Protein AF-A0A8T5SSV9-F1 (afdb_monomer_lite)

Sequence (354 aa):
MKLYNLVDFRQLRQCDTLTDRTRLFIGYLCNIKCRFCFYKNTPHVDIRDKIYQQLDWGKAYGIKDWDISGGEPPLLSYWFQLLEDMKQMGFRNIACITNGYKFADIEFLKESMDCGLNELLFSLHGKDPESHDKMTRVRGSHKKISHAIMNAMYEGIKIRINVVVARDNYTDLPAIAEQANRIEPVAFNFLPFRLENSASKENSLKFSQAMPYIKEAIDILDKGIKIRVRYVPFCVMQGYEEYVAMYLQRMFDEYEWSEYTVRKFEHVRFNRDVSELDCTEDKWELEIDAIHKSIKHVANHSFTCLNCKYLHICEGIWKSYSRVWGIDEFEPIHGEKIKSIMRRENNGIVKAVS

Structure (mmCIF, N/CA/C/O backbone):
data_AF-A0A8T5SSV9-F1
#
_entry.id   AF-A0A8T5SSV9-F1
#
loop_
_atom_site.group_PDB
_atom_site.id
_atom_site.type_symbol
_atom_site.label_atom_id
_atom_site.label_alt_id
_atom_site.label_comp_id
_atom_site.label_asym_id
_atom_site.label_entity_id
_atom_site.label_seq_id
_atom_site.pdbx_PDB_ins_code
_atom_site.Cartn_x
_atom_site.Cartn_y
_atom_site.Cartn_z
_atom_site.occupancy
_atom_site.B_iso_or_equiv
_atom_site.auth_seq_id
_atom_site.auth_comp_id
_atom_site.auth_asym_id
_atom_site.auth_atom_id
_atom_site.pdbx_PDB_model_num
ATOM 1 N N . MET A 1 1 ? 15.595 20.347 -22.202 1.00 48.22 1 MET A N 1
ATOM 2 C CA . MET A 1 1 ? 14.269 19.744 -22.462 1.00 48.22 1 MET A CA 1
ATOM 3 C C . MET A 1 1 ? 14.313 18.290 -22.001 1.00 48.22 1 MET A C 1
ATOM 5 O O . MET A 1 1 ? 15.252 17.602 -22.385 1.00 48.22 1 MET A O 1
ATOM 9 N N . LYS A 1 2 ? 13.411 17.832 -21.118 1.00 58.59 2 LYS A N 1
ATOM 10 C CA . LYS A 1 2 ? 13.338 16.396 -20.772 1.00 58.59 2 LYS A CA 1
ATOM 11 C C . LYS A 1 2 ? 12.782 15.635 -21.981 1.00 58.59 2 LYS A C 1
ATOM 13 O O . LYS A 1 2 ? 11.867 16.131 -22.624 1.00 58.59 2 LYS A O 1
ATOM 18 N N . LEU A 1 3 ? 13.336 14.463 -22.288 1.00 59.09 3 LEU A N 1
ATOM 19 C CA . LEU A 1 3 ? 12.915 13.626 -23.426 1.00 59.09 3 LEU A CA 1
ATOM 20 C C . LEU A 1 3 ? 11.943 12.497 -23.019 1.00 59.09 3 LEU A C 1
ATOM 22 O O . LEU A 1 3 ? 11.580 11.661 -23.839 1.00 59.09 3 LEU A O 1
ATOM 26 N N . TYR A 1 4 ? 11.542 12.451 -21.750 1.00 65.38 4 TYR A N 1
ATOM 27 C CA . TYR A 1 4 ? 10.792 11.367 -21.109 1.00 65.38 4 TYR A CA 1
ATOM 28 C C . TYR A 1 4 ? 9.715 11.938 -20.181 1.00 65.38 4 TYR A C 1
ATOM 30 O O . TYR A 1 4 ? 9.810 13.104 -19.790 1.00 65.38 4 TYR A O 1
ATOM 38 N N . ASN A 1 5 ? 8.719 11.119 -19.823 1.00 67.06 5 ASN A N 1
ATOM 39 C CA . ASN A 1 5 ? 7.539 11.537 -19.046 1.00 67.06 5 ASN A CA 1
ATOM 40 C C . ASN A 1 5 ? 6.795 12.725 -19.687 1.00 67.06 5 ASN A C 1
ATOM 42 O O . ASN A 1 5 ? 6.521 13.724 -19.030 1.00 67.06 5 ASN A O 1
ATOM 46 N N . LEU A 1 6 ? 6.540 12.643 -20.998 1.00 67.94 6 LEU A N 1
ATOM 47 C CA . LEU A 1 6 ? 5.918 13.709 -21.799 1.00 67.94 6 LEU A CA 1
ATOM 48 C C . LEU A 1 6 ? 4.431 13.427 -22.062 1.00 67.94 6 LEU A C 1
ATOM 50 O O . LEU A 1 6 ? 3.963 13.579 -23.188 1.00 67.94 6 LEU A O 1
ATOM 54 N N . VAL A 1 7 ? 3.710 12.951 -21.047 1.00 72.12 7 VAL A N 1
ATOM 55 C CA . VAL A 1 7 ? 2.261 12.723 -21.150 1.00 72.12 7 VAL A CA 1
ATOM 56 C C . VAL A 1 7 ? 1.552 14.062 -21.369 1.00 72.12 7 VAL A C 1
ATOM 58 O O . VAL A 1 7 ? 1.824 15.025 -20.648 1.00 72.12 7 VAL A O 1
ATOM 61 N N . ASP A 1 8 ? 0.642 14.136 -22.345 1.00 69.25 8 ASP A N 1
ATOM 62 C CA . ASP A 1 8 ? -0.241 15.300 -22.489 1.00 69.25 8 ASP A CA 1
ATOM 63 C C . ASP A 1 8 ? -1.429 15.167 -21.528 1.00 69.25 8 ASP A C 1
ATOM 65 O O . ASP A 1 8 ? -2.426 14.505 -21.807 1.00 69.25 8 ASP A O 1
ATOM 69 N N . PHE A 1 9 ? -1.318 15.807 -20.366 1.00 70.69 9 PHE A N 1
ATOM 70 C CA . PHE A 1 9 ? -2.349 15.750 -19.329 1.00 70.69 9 PHE A CA 1
ATOM 71 C C . PHE A 1 9 ? -3.629 16.526 -19.676 1.00 70.69 9 PHE A C 1
ATOM 73 O O . PHE A 1 9 ? -4.648 16.341 -19.010 1.00 70.69 9 PHE A O 1
ATOM 80 N N . ARG A 1 10 ? -3.628 17.370 -20.721 1.00 64.69 10 ARG A N 1
ATOM 81 C CA . ARG A 1 10 ? -4.806 18.185 -21.079 1.00 64.69 10 ARG A CA 1
ATOM 82 C C . ARG A 1 10 ? -5.974 17.334 -21.569 1.00 64.69 10 ARG A C 1
ATOM 84 O O . ARG A 1 10 ? -7.119 17.676 -21.296 1.00 64.69 10 ARG A O 1
ATOM 91 N N . GLN A 1 11 ? -5.683 16.231 -22.257 1.00 59.38 11 GLN A N 1
ATOM 92 C CA . GLN A 1 11 ? -6.698 15.294 -22.748 1.00 59.38 11 GLN A CA 1
ATOM 93 C C . GLN A 1 11 ? -7.223 14.371 -21.634 1.00 59.38 11 GLN A C 1
ATOM 95 O O . GLN A 1 11 ? -8.392 13.996 -21.645 1.00 59.38 11 GLN A O 1
ATOM 100 N N . LEU A 1 12 ? -6.395 14.072 -20.625 1.00 64.31 12 LEU A N 1
ATOM 101 C CA . LEU A 1 12 ? -6.758 13.217 -19.486 1.00 64.31 12 LEU A CA 1
ATOM 102 C C . LEU A 1 12 ? -7.701 13.914 -18.492 1.00 64.31 12 LEU A C 1
ATOM 104 O O . LEU A 1 12 ? -8.601 13.281 -17.942 1.00 64.31 12 LEU A O 1
ATOM 108 N N . ARG A 1 13 ? -7.548 15.234 -18.312 1.00 67.25 13 ARG A N 1
ATOM 109 C CA . ARG A 1 13 ? -8.343 16.041 -17.367 1.00 67.25 13 ARG A CA 1
ATOM 110 C C . ARG A 1 13 ? -9.857 15.970 -17.606 1.00 67.25 13 ARG A C 1
ATOM 112 O O . ARG A 1 13 ? -10.624 16.190 -16.677 1.00 67.25 13 ARG A O 1
ATOM 119 N N . GLN A 1 14 ? -10.292 15.698 -18.837 1.00 55.16 14 GLN A N 1
ATOM 120 C CA . GLN A 1 14 ? -11.710 15.719 -19.216 1.00 55.16 14 GLN A CA 1
ATOM 121 C C . GLN A 1 14 ? -12.439 14.388 -18.983 1.00 55.16 14 GLN A C 1
ATOM 123 O O . GLN A 1 14 ? -13.667 14.373 -19.019 1.00 55.16 14 GLN A O 1
ATOM 128 N N . CYS A 1 15 ? -11.713 13.288 -18.754 1.00 53.53 15 CYS A N 1
ATOM 129 C CA . CYS A 1 15 ? -12.298 11.943 -18.758 1.00 53.53 15 CYS A CA 1
ATOM 130 C C . CYS A 1 15 ? -12.181 11.197 -17.424 1.00 53.53 15 CYS A C 1
ATOM 132 O O . CYS A 1 15 ? -12.884 10.206 -17.244 1.00 53.53 15 CYS A O 1
ATOM 134 N N . ASP A 1 16 ? -11.322 11.654 -16.504 1.00 62.62 16 ASP A N 1
ATOM 135 C CA . ASP A 1 16 ? -10.879 10.832 -15.377 1.00 62.62 16 ASP A CA 1
ATOM 136 C C . ASP A 1 16 ? -11.033 11.503 -14.009 1.00 62.62 16 ASP A C 1
ATOM 138 O O . ASP A 1 16 ? -10.737 12.683 -13.813 1.00 62.62 16 ASP A O 1
ATOM 142 N N . THR A 1 17 ? -11.457 10.707 -13.030 1.00 73.75 17 THR A N 1
ATOM 143 C CA . THR A 1 17 ? -11.514 11.109 -11.624 1.00 73.75 17 THR A CA 1
ATOM 144 C C . THR A 1 17 ? -10.220 10.690 -10.936 1.00 73.75 17 THR A C 1
ATOM 146 O O . THR A 1 17 ? -9.842 9.518 -10.967 1.00 73.75 17 THR A O 1
ATOM 149 N N . LEU A 1 18 ? -9.535 11.651 -10.317 1.00 85.50 18 LEU A N 1
ATOM 150 C CA . LEU A 1 18 ? -8.378 11.371 -9.469 1.00 85.50 18 LEU A CA 1
ATOM 151 C C . LEU A 1 18 ? -8.800 10.630 -8.206 1.00 85.50 18 LEU A C 1
ATOM 153 O O . LEU A 1 18 ? -9.914 10.814 -7.715 1.00 85.50 18 LEU A O 1
ATOM 157 N N . THR A 1 19 ? -7.881 9.850 -7.645 1.00 88.88 19 THR A N 1
ATOM 158 C CA . THR A 1 19 ? -8.077 9.264 -6.321 1.00 88.88 19 THR A CA 1
ATOM 159 C C . THR A 1 19 ? -8.328 10.350 -5.269 1.00 88.88 19 THR A C 1
ATOM 161 O O . THR A 1 19 ? -7.596 11.335 -5.160 1.00 88.88 19 THR A O 1
ATOM 164 N N . ASP A 1 20 ? -9.377 10.160 -4.475 1.00 89.50 20 ASP A N 1
ATOM 165 C CA . ASP A 1 20 ? -9.710 10.950 -3.289 1.00 89.50 20 ASP A CA 1
ATOM 166 C C . ASP A 1 20 ? -9.329 10.213 -1.992 1.00 89.50 20 ASP A C 1
ATOM 168 O O . ASP A 1 20 ? -9.819 10.550 -0.904 1.00 89.50 20 ASP A O 1
ATOM 172 N N . ARG A 1 21 ? -8.434 9.221 -2.122 1.00 96.06 21 ARG A N 1
ATOM 173 C CA . ARG A 1 21 ? -7.857 8.432 -1.037 1.00 96.06 21 ARG A CA 1
ATOM 174 C C . ARG A 1 21 ? -6.484 8.952 -0.628 1.00 96.06 21 ARG A C 1
ATOM 176 O O . ARG A 1 21 ? -5.659 9.320 -1.463 1.00 96.06 21 ARG A O 1
ATOM 183 N N . THR A 1 22 ? -6.195 8.930 0.670 1.00 96.69 22 THR A N 1
ATOM 184 C CA . THR A 1 22 ? -4.872 9.279 1.208 1.00 96.69 22 THR A CA 1
ATOM 185 C C . THR A 1 22 ? -4.485 8.407 2.404 1.00 96.69 22 THR A C 1
ATOM 187 O O . THR A 1 22 ? -5.303 7.678 2.963 1.00 96.69 22 THR A O 1
ATOM 190 N N . ARG A 1 23 ? -3.222 8.508 2.822 1.00 96.75 23 ARG A N 1
ATOM 191 C CA . ARG A 1 23 ? -2.699 7.899 4.049 1.00 96.75 23 ARG A CA 1
ATOM 192 C C . ARG A 1 23 ? -2.899 8.830 5.246 1.00 96.75 23 ARG A C 1
ATOM 194 O O . ARG A 1 23 ? -2.459 9.976 5.186 1.00 96.75 23 ARG A O 1
ATOM 201 N N . LEU A 1 24 ? -3.420 8.305 6.356 1.00 97.62 24 LEU A N 1
ATOM 202 C CA . LEU A 1 24 ? -3.291 8.923 7.680 1.00 97.62 24 LEU A CA 1
ATOM 203 C C . LEU A 1 24 ? -2.094 8.299 8.398 1.00 97.62 24 LEU A C 1
ATOM 205 O O . LEU A 1 24 ? -2.127 7.116 8.735 1.00 97.62 24 LEU A O 1
ATOM 209 N N . PHE A 1 25 ? -1.023 9.064 8.616 1.00 96.56 25 PHE A N 1
ATOM 210 C CA . PHE A 1 25 ? 0.138 8.565 9.354 1.00 96.56 25 PHE A CA 1
ATOM 211 C C . PHE A 1 25 ? -0.039 8.792 10.859 1.00 96.56 25 PHE A C 1
ATOM 213 O O . PHE A 1 25 ? -0.151 9.936 11.299 1.00 96.56 25 PHE A O 1
ATOM 220 N N . ILE A 1 26 ? -0.015 7.704 11.635 1.00 95.00 26 ILE A N 1
ATOM 221 C CA . ILE A 1 26 ? -0.295 7.709 13.083 1.00 95.00 26 ILE A CA 1
ATOM 222 C C . ILE A 1 26 ? 0.938 7.547 13.985 1.00 95.00 26 ILE A C 1
ATOM 224 O O . ILE A 1 26 ? 0.825 7.391 15.199 1.00 95.00 26 ILE A O 1
ATOM 228 N N . GLY A 1 27 ? 2.137 7.573 13.405 1.00 93.75 27 GLY A N 1
ATOM 229 C CA . GLY A 1 27 ? 3.390 7.384 14.135 1.00 93.75 27 GLY A CA 1
ATOM 230 C C . GLY A 1 27 ? 3.953 5.977 13.961 1.00 93.75 27 GLY A C 1
ATOM 231 O O . GLY A 1 27 ? 3.548 5.236 13.072 1.00 93.75 27 GLY A O 1
ATOM 232 N N . TYR A 1 28 ? 4.931 5.617 14.794 1.00 93.31 28 TYR A N 1
ATOM 233 C CA . TYR A 1 28 ? 5.777 4.427 14.597 1.00 93.31 28 TYR A CA 1
ATOM 234 C C . TYR A 1 28 ? 5.492 3.251 15.551 1.00 93.31 28 TYR A C 1
ATOM 236 O O . TYR A 1 28 ? 6.217 2.257 15.523 1.00 93.31 28 TYR A O 1
ATOM 244 N N . LEU A 1 29 ? 4.467 3.344 16.411 1.00 93.44 29 LEU A N 1
ATOM 245 C CA . LEU A 1 29 ? 4.153 2.308 17.405 1.00 93.44 29 LEU A CA 1
ATOM 246 C C . LEU A 1 29 ? 3.715 1.012 16.717 1.00 93.44 29 LEU A C 1
ATOM 248 O O . LEU A 1 29 ? 2.673 0.987 16.077 1.00 93.44 29 LEU A O 1
ATOM 252 N N . CYS A 1 30 ? 4.481 -0.070 16.860 1.00 94.56 30 CYS A N 1
ATOM 253 C CA . CYS A 1 30 ? 4.167 -1.357 16.244 1.00 94.56 30 CYS A CA 1
ATOM 254 C C . CYS A 1 30 ? 4.568 -2.524 17.157 1.00 94.56 30 CYS A C 1
ATOM 256 O O . CYS A 1 30 ? 5.609 -2.491 17.815 1.00 94.56 30 CYS A O 1
ATOM 258 N N . ASN A 1 31 ? 3.751 -3.574 17.171 1.00 94.31 31 ASN A N 1
ATOM 259 C CA . ASN A 1 31 ? 3.961 -4.803 17.940 1.00 94.31 31 ASN A CA 1
ATOM 260 C C . ASN A 1 31 ? 4.793 -5.859 17.187 1.00 94.31 31 ASN A C 1
ATOM 262 O O . ASN A 1 31 ? 5.163 -6.871 17.783 1.00 94.31 31 ASN A O 1
ATOM 266 N N . ILE A 1 32 ? 5.109 -5.637 15.906 1.00 94.00 32 ILE A N 1
ATOM 267 C CA . ILE A 1 32 ? 5.951 -6.528 15.094 1.00 94.00 32 ILE A CA 1
ATOM 268 C C . ILE A 1 32 ? 7.206 -5.810 14.583 1.00 94.00 32 ILE A C 1
ATOM 270 O O . ILE A 1 32 ? 7.281 -4.583 14.553 1.00 94.00 32 ILE A O 1
ATOM 274 N N . LYS A 1 33 ? 8.233 -6.577 14.200 1.00 91.75 33 LYS A N 1
ATOM 275 C CA . LYS A 1 33 ? 9.562 -6.050 13.841 1.00 91.75 33 LYS A CA 1
ATOM 276 C C . LYS A 1 33 ? 10.005 -6.564 12.474 1.00 91.75 33 LYS A C 1
ATOM 278 O O . LYS A 1 33 ? 11.089 -7.138 12.357 1.00 91.75 33 LYS A O 1
ATOM 283 N N . CYS A 1 34 ? 9.171 -6.361 11.452 1.00 93.06 34 CYS A N 1
ATOM 284 C CA . CYS A 1 34 ? 9.384 -6.917 10.116 1.00 93.06 34 CYS A CA 1
ATOM 285 C C . CYS A 1 34 ? 10.789 -6.646 9.575 1.00 93.06 34 CYS A C 1
ATOM 287 O O . CYS A 1 34 ? 11.332 -5.546 9.721 1.00 93.06 34 CYS A O 1
ATOM 289 N N . ARG A 1 35 ? 11.364 -7.636 8.885 1.00 90.50 35 ARG A N 1
ATOM 290 C CA . ARG A 1 35 ? 12.702 -7.527 8.280 1.00 90.50 35 ARG A CA 1
ATOM 291 C C . ARG A 1 35 ? 12.796 -6.372 7.282 1.00 90.50 35 ARG A C 1
ATOM 293 O O . ARG A 1 35 ? 13.835 -5.719 7.216 1.00 90.50 35 ARG A O 1
ATOM 300 N N . PHE A 1 36 ? 11.711 -6.122 6.555 1.00 89.62 36 PHE A N 1
ATOM 301 C CA . PHE A 1 36 ? 11.582 -5.146 5.471 1.00 89.62 36 PHE A CA 1
ATOM 302 C C . PHE A 1 36 ? 10.995 -3.789 5.919 1.00 89.62 36 PHE A C 1
ATOM 304 O O . PHE A 1 36 ? 10.746 -2.930 5.082 1.00 89.62 36 PHE A O 1
ATOM 311 N N . CYS A 1 37 ? 10.736 -3.565 7.213 1.00 89.56 37 CYS A N 1
ATOM 312 C CA . CYS A 1 37 ? 10.077 -2.331 7.656 1.00 89.56 37 CYS A CA 1
ATOM 313 C C . CYS A 1 37 ? 10.957 -1.085 7.442 1.00 89.56 37 CYS A C 1
ATOM 315 O O . CYS A 1 37 ? 12.107 -1.045 7.883 1.00 89.56 37 CYS A O 1
ATOM 317 N N . PHE A 1 38 ? 10.382 -0.037 6.846 1.00 81.69 38 PHE A N 1
ATOM 318 C CA . PHE A 1 38 ? 11.037 1.261 6.632 1.00 81.69 38 PHE A CA 1
ATOM 319 C C . PHE A 1 38 ? 11.099 2.153 7.880 1.00 81.69 38 PHE A C 1
ATOM 321 O O . PHE A 1 38 ? 11.822 3.148 7.879 1.00 81.69 38 PHE A O 1
ATOM 328 N N . TYR A 1 39 ? 10.348 1.810 8.930 1.00 83.38 39 TYR A N 1
ATOM 329 C CA . TYR A 1 39 ? 10.316 2.505 10.225 1.00 83.38 39 TYR A CA 1
ATOM 330 C C . TYR A 1 39 ? 11.183 1.821 11.284 1.00 83.38 39 TYR A C 1
ATOM 332 O O . TYR A 1 39 ? 11.103 2.114 12.478 1.00 83.38 39 TYR A O 1
ATOM 340 N N . LYS A 1 40 ? 12.015 0.864 10.860 1.00 78.31 40 LYS A N 1
ATOM 341 C CA . LYS A 1 40 ? 12.891 0.129 11.762 1.00 78.31 40 LYS A CA 1
ATOM 342 C C . LYS A 1 40 ? 13.796 1.109 12.512 1.00 78.31 40 LYS A C 1
ATOM 344 O O . LYS A 1 40 ? 14.464 1.933 11.887 1.00 78.31 40 LYS A O 1
ATOM 349 N N . ASN A 1 41 ? 13.844 0.948 13.835 1.00 78.44 41 ASN A N 1
ATOM 350 C CA . ASN A 1 41 ? 14.620 1.756 14.783 1.00 78.44 41 ASN A CA 1
ATOM 351 C C . ASN A 1 41 ? 14.168 3.220 14.929 1.00 78.44 41 ASN A C 1
ATOM 353 O O . ASN A 1 41 ? 14.895 4.009 15.527 1.00 78.44 41 ASN A O 1
ATOM 357 N N . THR A 1 42 ? 12.996 3.602 14.417 1.00 82.31 42 THR A N 1
ATOM 358 C CA . THR A 1 42 ? 12.453 4.941 14.663 1.00 82.31 42 THR A CA 1
ATOM 359 C C . THR A 1 42 ? 11.699 4.953 15.997 1.00 82.31 42 THR A C 1
ATOM 361 O O . THR A 1 42 ? 10.803 4.126 16.182 1.00 82.31 42 THR A O 1
ATOM 364 N N . PRO A 1 43 ? 12.056 5.833 16.951 1.00 82.25 43 PRO A N 1
ATOM 365 C CA . PRO A 1 43 ? 11.368 5.896 18.234 1.00 82.25 43 PRO A CA 1
ATOM 366 C C . PRO A 1 43 ? 9.918 6.346 18.047 1.00 82.25 43 PRO A C 1
ATOM 368 O O . PRO A 1 43 ? 9.608 7.158 17.173 1.00 82.25 43 PRO A O 1
ATOM 371 N N . HIS A 1 44 ? 9.028 5.821 18.886 1.00 84.56 44 HIS A N 1
ATOM 372 C CA . HIS A 1 44 ? 7.660 6.310 18.942 1.00 84.56 44 HIS A CA 1
ATOM 373 C C . HIS A 1 44 ? 7.630 7.680 19.625 1.00 84.56 44 HIS A C 1
ATOM 375 O O . HIS A 1 44 ? 8.242 7.877 20.673 1.00 84.56 44 HIS A O 1
ATOM 381 N N . VAL A 1 45 ? 6.906 8.605 19.008 1.00 86.00 45 VAL A N 1
ATOM 382 C CA . VAL A 1 45 ? 6.585 9.928 19.534 1.00 86.00 45 VAL A CA 1
ATOM 383 C C . VAL A 1 45 ? 5.073 10.057 19.431 1.00 86.00 45 VAL A C 1
ATOM 385 O O . VAL A 1 45 ? 4.502 9.642 18.417 1.00 86.00 45 VAL A O 1
ATOM 388 N N . ASP A 1 46 ? 4.439 10.591 20.472 1.00 88.38 46 ASP A N 1
ATOM 389 C CA . ASP A 1 46 ? 3.024 10.934 20.403 1.00 88.38 46 ASP A CA 1
ATOM 390 C C . ASP A 1 46 ? 2.847 12.109 19.436 1.00 88.38 46 ASP A C 1
ATOM 392 O O . ASP A 1 46 ? 3.457 13.166 19.599 1.00 88.38 46 ASP A O 1
ATOM 396 N N . ILE A 1 47 ? 2.048 11.879 18.398 1.00 93.38 47 ILE A N 1
ATOM 397 C CA . ILE A 1 47 ? 1.742 12.846 17.346 1.00 93.38 47 ILE A CA 1
ATOM 398 C C . ILE A 1 47 ? 0.229 13.045 17.205 1.00 93.38 47 ILE A C 1
ATOM 400 O O . ILE A 1 47 ? -0.250 13.357 16.115 1.00 93.38 47 ILE A O 1
ATOM 404 N N . ARG A 1 48 ? -0.542 12.806 18.277 1.00 95.25 48 ARG A N 1
ATOM 405 C CA . ARG A 1 48 ? -2.010 12.869 18.259 1.00 95.25 48 ARG A CA 1
ATOM 406 C C . ARG A 1 48 ? -2.539 14.151 17.629 1.00 95.25 48 ARG A C 1
ATOM 408 O O . ARG A 1 48 ? -3.391 14.091 16.753 1.00 95.25 48 ARG A O 1
ATOM 415 N N . ASP A 1 49 ? -2.011 15.300 18.014 1.00 95.12 49 ASP A N 1
ATOM 416 C CA . ASP A 1 49 ? -2.405 16.585 17.441 1.00 95.12 49 ASP A CA 1
ATOM 417 C C . ASP A 1 49 ? -2.133 16.668 15.927 1.00 95.12 49 ASP A C 1
ATOM 419 O O . ASP A 1 49 ? -2.971 17.166 15.180 1.00 95.12 49 ASP A O 1
ATOM 423 N N . LYS A 1 50 ? -1.037 16.079 15.434 1.00 95.81 50 LYS A N 1
ATOM 424 C CA . LYS A 1 50 ? -0.713 16.044 13.993 1.00 95.81 50 LYS A CA 1
ATOM 425 C C . LYS A 1 50 ? -1.586 15.047 13.229 1.00 95.81 50 LYS A C 1
ATOM 427 O O . LYS A 1 50 ? -1.772 15.189 12.021 1.00 95.81 50 LYS A O 1
ATOM 432 N N . ILE A 1 51 ? -2.123 14.029 13.900 1.00 96.75 51 ILE A N 1
ATOM 433 C CA . ILE A 1 51 ? -3.127 13.127 13.320 1.00 96.75 51 ILE A CA 1
ATOM 434 C C . ILE A 1 51 ? -4.401 13.923 13.015 1.00 96.75 51 ILE A C 1
ATOM 436 O O . ILE A 1 51 ? -4.861 13.890 11.876 1.00 96.75 51 ILE A O 1
ATOM 440 N N . TYR A 1 52 ? -4.909 14.715 13.964 1.00 97.19 52 TYR A N 1
ATOM 441 C CA . TYR A 1 52 ? -6.089 15.556 13.714 1.00 97.19 52 TYR A CA 1
ATOM 442 C C . TYR A 1 52 ? -5.811 16.682 12.711 1.00 97.19 52 TYR A C 1
ATOM 444 O O . TYR A 1 52 ? -6.636 16.901 11.832 1.00 97.19 52 TYR A O 1
ATOM 452 N N . GLN A 1 53 ? -4.622 17.300 12.722 1.00 96.38 53 GLN A N 1
ATOM 453 C CA . GLN A 1 53 ? -4.251 18.270 11.679 1.00 96.38 53 GLN A CA 1
ATOM 454 C C . GLN A 1 53 ? -4.316 17.668 10.262 1.00 96.38 53 GLN A C 1
ATOM 456 O O . GLN A 1 53 ? -4.782 18.333 9.338 1.00 96.38 53 GLN A O 1
ATOM 461 N N . GLN A 1 54 ? -3.879 16.413 10.068 1.00 97.25 54 GLN A N 1
ATOM 462 C CA . GLN A 1 54 ? -4.027 15.722 8.777 1.00 97.25 54 GLN A CA 1
ATOM 463 C C . GLN A 1 54 ? -5.504 15.557 8.405 1.00 97.25 54 GLN A C 1
ATOM 465 O O . GLN A 1 54 ? -5.869 15.829 7.262 1.00 97.25 54 GLN A O 1
ATOM 470 N N . LEU A 1 55 ? -6.346 15.126 9.350 1.00 97.38 55 LEU A N 1
ATOM 471 C CA . LEU A 1 55 ? -7.777 14.912 9.121 1.00 97.38 55 LEU A CA 1
ATOM 472 C C . LEU A 1 55 ? -8.506 16.214 8.777 1.00 97.38 55 LEU A C 1
ATOM 474 O O . LEU A 1 55 ? -9.254 16.244 7.799 1.00 97.38 55 LEU A O 1
ATOM 478 N N . ASP A 1 56 ? -8.261 17.287 9.528 1.00 95.81 56 ASP A N 1
ATOM 479 C CA . ASP A 1 56 ? -8.862 18.602 9.295 1.00 95.81 56 ASP A CA 1
ATOM 480 C C . ASP A 1 56 ? -8.442 19.161 7.936 1.00 95.81 56 ASP A C 1
ATOM 482 O O . ASP A 1 56 ? -9.286 19.560 7.127 1.00 95.81 56 ASP A O 1
ATOM 486 N N . TRP A 1 57 ? -7.140 19.100 7.637 1.00 95.12 57 TRP A N 1
ATOM 487 C CA . TRP A 1 57 ? -6.608 19.524 6.348 1.00 95.12 57 TRP A CA 1
ATOM 488 C C . TRP A 1 57 ? -7.202 18.697 5.203 1.00 95.12 57 TRP A C 1
ATOM 490 O O . TRP A 1 57 ? -7.668 19.247 4.206 1.00 95.12 57 TRP A O 1
ATOM 500 N N . GLY A 1 58 ? -7.228 17.368 5.343 1.00 94.44 58 GLY A N 1
ATOM 501 C CA . GLY A 1 58 ? -7.748 16.464 4.321 1.00 94.44 58 GLY A CA 1
ATOM 502 C C . GLY A 1 58 ? -9.245 16.653 4.094 1.00 94.44 58 GLY A C 1
ATOM 503 O O . GLY A 1 58 ? -9.689 16.648 2.947 1.00 94.44 58 GLY A O 1
ATOM 504 N N . LYS A 1 59 ? -10.020 16.907 5.156 1.00 94.00 59 LYS A N 1
ATOM 505 C CA . LYS A 1 59 ? -11.442 17.250 5.061 1.00 94.00 59 LYS A CA 1
ATOM 506 C C . LYS A 1 59 ? -11.651 18.552 4.293 1.00 94.00 59 LYS A C 1
ATOM 508 O O . LYS A 1 59 ? -12.477 18.570 3.382 1.00 94.00 59 LYS A O 1
ATOM 513 N N . ALA A 1 60 ? -10.884 19.599 4.605 1.00 92.62 60 ALA A N 1
ATOM 514 C CA . ALA A 1 60 ? -10.938 20.875 3.891 1.00 92.62 60 ALA A CA 1
ATOM 515 C C . ALA A 1 60 ? -10.530 20.732 2.413 1.00 92.62 60 ALA A C 1
ATOM 517 O O . ALA A 1 60 ? -11.175 21.297 1.533 1.00 92.62 60 ALA A O 1
ATOM 518 N N . TYR A 1 61 ? -9.521 19.905 2.122 1.00 91.81 61 TYR A N 1
ATOM 519 C CA . TYR A 1 61 ? -9.116 19.572 0.754 1.00 91.81 61 TYR A CA 1
ATOM 520 C C . TYR A 1 61 ? -10.150 18.700 0.021 1.00 91.81 61 TYR A C 1
ATOM 522 O O . TYR A 1 61 ? -10.165 18.644 -1.207 1.00 91.81 61 TYR A O 1
ATOM 530 N N . GLY A 1 62 ? -11.043 18.017 0.739 1.00 91.94 62 GLY A N 1
ATOM 531 C CA . GLY A 1 62 ? -12.094 17.170 0.175 1.00 91.94 62 GLY A CA 1
ATOM 532 C C . GLY A 1 62 ? -11.697 15.707 -0.037 1.00 91.94 62 GLY A C 1
ATOM 533 O O . GLY A 1 62 ? -12.272 15.062 -0.910 1.00 91.94 62 GLY A O 1
ATOM 534 N N . ILE A 1 63 ? -10.743 15.190 0.740 1.00 94.31 63 ILE A N 1
ATOM 535 C CA . ILE A 1 63 ? -10.464 13.751 0.860 1.00 94.31 63 ILE A CA 1
ATOM 536 C C . ILE A 1 63 ? -11.692 13.029 1.411 1.00 94.31 63 ILE A C 1
ATOM 538 O O . ILE A 1 63 ? -12.374 13.532 2.311 1.00 94.31 63 ILE A O 1
ATOM 542 N N . LYS A 1 64 ? -11.967 11.842 0.867 1.00 94.75 64 LYS A N 1
ATOM 543 C CA . LYS A 1 64 ? -13.104 11.002 1.268 1.00 94.75 64 LYS A CA 1
ATOM 544 C C . LYS A 1 64 ? -12.674 9.672 1.857 1.00 94.75 64 LYS A C 1
ATOM 546 O O . LYS A 1 64 ? -13.387 9.160 2.719 1.00 94.75 64 LYS A O 1
ATOM 551 N N . ASP A 1 65 ? -11.519 9.166 1.439 1.00 97.81 65 ASP A N 1
ATOM 552 C CA . ASP A 1 65 ? -11.054 7.835 1.796 1.00 97.81 65 ASP A CA 1
ATOM 553 C C . ASP A 1 65 ? -9.704 7.900 2.515 1.00 97.81 65 ASP A C 1
ATOM 555 O O . ASP A 1 65 ? -8.763 8.561 2.068 1.00 97.81 65 ASP A O 1
ATOM 559 N N . TRP A 1 66 ? -9.591 7.186 3.629 1.00 98.50 66 TRP A N 1
ATOM 560 C CA . TRP A 1 66 ? -8.395 7.196 4.462 1.00 98.50 66 TRP A CA 1
ATOM 561 C C . TRP A 1 66 ? -7.876 5.792 4.711 1.00 98.50 66 TRP A C 1
ATOM 563 O O . TRP A 1 66 ? -8.599 4.946 5.225 1.00 98.50 66 TRP A O 1
ATOM 573 N N . ASP A 1 67 ? -6.591 5.589 4.438 1.00 98.56 67 ASP A N 1
ATOM 574 C CA . ASP A 1 67 ? -5.839 4.430 4.902 1.00 98.56 67 ASP A CA 1
ATOM 575 C C . ASP A 1 67 ? -5.057 4.824 6.159 1.00 98.56 67 ASP A C 1
ATOM 577 O O . ASP A 1 67 ? -4.019 5.493 6.090 1.00 98.56 67 ASP A O 1
ATOM 581 N N . ILE A 1 68 ? -5.551 4.410 7.325 1.00 98.56 68 ILE A N 1
ATOM 582 C CA . ILE A 1 68 ? -4.858 4.591 8.598 1.00 98.56 68 ILE A CA 1
ATOM 583 C C . ILE A 1 68 ? -3.644 3.659 8.622 1.00 98.56 68 ILE A C 1
ATOM 585 O O . ILE A 1 68 ? -3.770 2.441 8.480 1.00 98.56 68 ILE A O 1
ATOM 589 N N . SER A 1 69 ? -2.453 4.240 8.759 1.00 96.00 69 SER A N 1
ATOM 590 C CA . SER A 1 69 ? -1.170 3.547 8.621 1.00 96.00 69 SER A CA 1
ATOM 591 C C . SER A 1 69 ? -0.075 4.197 9.478 1.00 96.00 69 SER A C 1
ATOM 593 O O . SER A 1 69 ? -0.301 5.183 10.174 1.00 96.00 69 SER A O 1
ATOM 595 N N . GLY A 1 70 ? 1.143 3.661 9.423 1.00 90.69 70 GLY A N 1
ATOM 596 C CA . GLY A 1 70 ? 2.288 4.064 10.235 1.00 90.69 70 GLY A CA 1
ATOM 597 C C . GLY A 1 70 ? 2.934 2.828 10.846 1.00 90.69 70 GLY A C 1
ATOM 598 O O . GLY A 1 70 ? 3.446 1.973 10.128 1.00 90.69 70 GLY A O 1
ATOM 599 N N . GLY A 1 71 ? 2.901 2.725 12.169 1.00 92.31 71 GLY A N 1
ATOM 600 C CA . GLY A 1 71 ? 3.110 1.469 12.871 1.00 92.31 71 GLY A CA 1
ATOM 601 C C . GLY A 1 71 ? 1.899 0.546 12.707 1.00 92.31 71 GLY A C 1
ATOM 602 O O . GLY A 1 71 ? 1.471 0.269 11.594 1.00 92.31 71 GLY A O 1
ATOM 603 N N . GLU A 1 72 ? 1.341 0.072 13.816 1.00 96.56 72 GLU A N 1
ATOM 604 C CA . GLU A 1 72 ? 0.114 -0.725 13.838 1.00 96.56 72 GLU A CA 1
ATOM 605 C C . GLU A 1 72 ? -1.022 0.112 14.461 1.00 96.56 72 GLU A C 1
ATOM 607 O O . GLU A 1 72 ? -1.037 0.285 15.684 1.00 96.56 72 GLU A O 1
ATOM 612 N N . PRO A 1 73 ? -1.958 0.659 13.656 1.00 97.56 73 PRO A N 1
ATOM 613 C CA . PRO A 1 73 ? -2.961 1.616 14.134 1.00 97.56 73 PRO A CA 1
ATOM 614 C C . PRO A 1 73 ? -3.835 1.157 15.309 1.00 97.56 73 PRO A C 1
ATOM 616 O O . PRO A 1 73 ? -4.007 1.945 16.241 1.00 97.56 73 PRO A O 1
ATOM 619 N N . PRO A 1 74 ? -4.296 -0.109 15.366 1.00 98.06 74 PRO A N 1
ATOM 620 C CA . PRO A 1 74 ? -5.066 -0.629 16.500 1.00 98.06 74 PRO A CA 1
ATOM 621 C C . PRO A 1 74 ? -4.335 -0.652 17.855 1.00 98.06 74 PRO A C 1
ATOM 623 O O . PRO A 1 74 ? -4.901 -1.099 18.854 1.00 98.06 74 PRO A O 1
ATOM 626 N N . LEU A 1 75 ? -3.060 -0.246 17.907 1.00 96.81 75 LEU A N 1
ATOM 627 C CA . LEU A 1 75 ? -2.309 -0.071 19.153 1.00 96.81 75 LEU A CA 1
ATOM 628 C C . LEU A 1 75 ? -2.452 1.326 19.765 1.00 96.81 75 LEU A C 1
ATOM 630 O O . LEU A 1 75 ? -2.002 1.522 20.893 1.00 96.81 75 LEU A O 1
ATOM 634 N N . LEU A 1 76 ? -3.041 2.293 19.055 1.00 96.19 76 LEU A N 1
ATOM 635 C CA . LEU A 1 76 ? -3.337 3.600 19.637 1.00 96.19 76 LEU A CA 1
ATOM 636 C C . LEU A 1 76 ? -4.281 3.434 20.830 1.00 96.19 76 LEU A C 1
ATOM 638 O O . LEU A 1 76 ? -5.317 2.780 20.731 1.00 96.19 76 LEU A O 1
ATOM 642 N N . SER A 1 77 ? -3.957 4.084 21.949 1.00 95.81 77 SER A N 1
ATOM 643 C CA . SER A 1 77 ? -4.784 4.053 23.164 1.00 95.81 77 SER A CA 1
ATOM 644 C C . SER A 1 77 ? -6.174 4.670 22.974 1.00 95.81 77 SER A C 1
ATOM 646 O O . SER A 1 77 ? -7.069 4.407 23.768 1.00 95.81 77 SER A O 1
ATOM 648 N N . TYR A 1 78 ? -6.353 5.468 21.921 1.00 97.31 78 TYR A N 1
ATOM 649 C CA . TYR A 1 78 ? -7.599 6.132 21.540 1.00 97.31 78 TYR A CA 1
ATOM 650 C C . TYR A 1 78 ? -8.120 5.647 20.172 1.00 97.31 78 TYR A C 1
ATOM 652 O O . TYR A 1 78 ? -8.784 6.400 19.470 1.00 97.31 78 TYR A O 1
ATOM 660 N N . TRP A 1 79 ? -7.805 4.405 19.775 1.00 98.50 79 TRP A N 1
ATOM 661 C CA . TRP A 1 79 ? -8.205 3.818 18.484 1.00 98.50 79 TRP A CA 1
ATOM 662 C C . TRP A 1 79 ? -9.702 3.973 18.175 1.00 98.50 79 TRP A C 1
ATOM 664 O O . TRP A 1 79 ? -10.049 4.509 17.126 1.00 98.50 79 TRP A O 1
ATOM 674 N N . PHE A 1 80 ? -10.579 3.564 19.095 1.00 98.81 80 PHE A N 1
ATOM 675 C CA . PHE A 1 80 ? -12.030 3.656 18.903 1.00 98.81 80 PHE A CA 1
ATOM 676 C C . PHE A 1 80 ? -12.508 5.107 18.780 1.00 98.81 80 PHE A C 1
ATOM 678 O O . PHE A 1 80 ? -13.231 5.429 17.843 1.00 98.81 80 PHE A O 1
ATOM 685 N N . GLN A 1 81 ? -12.001 6.007 19.632 1.00 98.75 81 GLN A N 1
ATOM 686 C CA . GLN A 1 81 ? -12.299 7.441 19.537 1.00 98.75 81 GLN A CA 1
ATOM 687 C C . GLN A 1 81 ? -11.877 8.023 18.182 1.00 98.75 81 GLN A C 1
ATOM 689 O O . GLN A 1 81 ? -12.629 8.779 17.583 1.00 98.75 81 GLN A O 1
ATOM 694 N N . LEU A 1 82 ? -10.693 7.660 17.673 1.00 98.75 82 LEU A N 1
ATOM 695 C CA . LEU A 1 82 ? -10.225 8.122 16.364 1.00 98.75 82 LEU A CA 1
ATOM 696 C C . LEU A 1 82 ? -11.181 7.691 15.243 1.00 98.75 82 LEU A C 1
ATOM 698 O O . LEU A 1 82 ? -11.491 8.495 14.366 1.00 98.75 82 LEU A O 1
ATOM 702 N N . LEU A 1 83 ? -11.646 6.439 15.267 1.00 98.88 83 LEU A N 1
ATOM 703 C CA . LEU A 1 83 ? -12.616 5.937 14.293 1.00 98.88 83 LEU A CA 1
ATOM 704 C C . LEU A 1 83 ? -13.949 6.691 14.386 1.00 98.88 83 LEU A C 1
ATOM 706 O O . LEU A 1 83 ? -14.460 7.132 13.356 1.00 98.88 83 LEU A O 1
ATOM 710 N N . GLU A 1 84 ? -14.467 6.898 15.601 1.00 98.81 84 GLU A N 1
ATOM 711 C CA . GLU A 1 84 ? -15.700 7.661 15.824 1.00 98.81 84 GLU A CA 1
ATOM 712 C C . GLU A 1 84 ? -15.580 9.101 15.331 1.00 98.81 84 GLU A C 1
ATOM 714 O O . GLU A 1 84 ? -16.473 9.587 14.637 1.00 98.81 84 GLU A O 1
ATOM 719 N N . ASP A 1 85 ? -14.464 9.769 15.624 1.00 98.69 85 ASP A N 1
ATOM 720 C CA . ASP A 1 85 ? -14.201 11.130 15.164 1.00 98.69 85 ASP A CA 1
ATOM 721 C C . ASP A 1 85 ? -14.161 11.177 13.632 1.00 98.69 85 ASP A C 1
ATOM 723 O O . ASP A 1 85 ? -14.820 12.011 13.013 1.00 98.69 85 ASP A O 1
ATOM 727 N N . MET A 1 86 ? -13.460 10.238 12.987 1.00 98.69 86 MET A N 1
ATOM 728 C CA . MET A 1 86 ? -13.416 10.134 11.524 1.00 98.69 86 MET A CA 1
ATOM 729 C C . MET A 1 86 ? -14.806 9.874 10.914 1.00 98.69 86 MET A C 1
ATOM 731 O O . MET A 1 86 ? -15.150 10.467 9.885 1.00 98.69 86 MET A O 1
ATOM 735 N N . LYS A 1 87 ? -15.630 9.036 11.555 1.00 98.56 87 LYS A N 1
ATOM 736 C CA . LYS A 1 87 ? -17.024 8.782 11.160 1.00 98.56 87 LYS A CA 1
ATOM 737 C C . LYS A 1 87 ? -17.870 10.052 11.282 1.00 98.56 87 LYS A C 1
ATOM 739 O O . LYS A 1 87 ? -18.563 10.414 10.333 1.00 98.56 87 LYS A O 1
ATOM 744 N N . GLN A 1 88 ? -17.768 10.775 12.399 1.00 98.44 88 GLN A N 1
ATOM 745 C CA . GLN A 1 88 ? -18.455 12.055 12.626 1.00 98.44 88 GLN A CA 1
ATOM 746 C C . GLN A 1 88 ? -17.986 13.150 11.659 1.00 98.44 88 GLN A C 1
ATOM 748 O O . GLN A 1 88 ? -18.772 14.000 11.236 1.00 98.44 88 GLN A O 1
ATOM 753 N N . MET A 1 89 ? -16.716 13.119 11.250 1.00 98.12 89 MET A N 1
ATOM 754 C CA . MET A 1 89 ? -16.179 14.022 10.236 1.00 98.12 89 MET A CA 1
ATOM 755 C C . MET A 1 89 ? -16.781 13.787 8.844 1.00 98.12 89 MET A C 1
ATOM 757 O O . MET A 1 89 ? -16.697 14.704 8.018 1.00 98.12 89 MET A O 1
ATOM 761 N N . GLY A 1 90 ? -17.420 12.637 8.606 1.00 97.50 90 GLY A N 1
ATOM 762 C CA . GLY A 1 90 ? -18.132 12.312 7.371 1.00 97.50 90 GLY A CA 1
ATOM 763 C C . GLY A 1 90 ? -17.247 11.713 6.277 1.00 97.50 90 GLY A C 1
ATOM 764 O O . GLY A 1 90 ? -17.543 11.886 5.092 1.00 97.50 90 GLY A O 1
ATOM 765 N N . PHE A 1 91 ? -16.142 11.055 6.641 1.00 97.88 91 PHE A N 1
ATOM 766 C CA . PHE A 1 91 ? -15.332 10.313 5.673 1.00 97.88 91 PHE A CA 1
ATOM 767 C C . PHE A 1 91 ? -16.076 9.065 5.182 1.00 97.88 91 PHE A C 1
ATOM 769 O O . PHE A 1 91 ? -16.784 8.409 5.942 1.00 97.88 91 PHE A O 1
ATOM 776 N N . ARG A 1 92 ? -15.932 8.753 3.890 1.00 96.31 92 ARG A N 1
ATOM 777 C CA . ARG A 1 92 ? -16.658 7.667 3.219 1.00 96.31 92 ARG A CA 1
ATOM 778 C C . ARG A 1 92 ? -16.041 6.312 3.542 1.00 96.31 92 ARG A C 1
ATOM 780 O O . ARG A 1 92 ? -16.744 5.414 3.995 1.00 96.31 92 ARG A O 1
ATOM 787 N N . ASN A 1 93 ? -14.743 6.157 3.288 1.00 97.75 93 ASN A N 1
ATOM 788 C CA . ASN A 1 93 ? -14.013 4.931 3.597 1.00 97.75 93 ASN A CA 1
ATOM 789 C C . ASN A 1 93 ? -12.982 5.206 4.695 1.00 97.75 93 ASN A C 1
ATOM 791 O O . ASN A 1 93 ? -12.136 6.092 4.560 1.00 97.75 93 ASN A O 1
ATOM 795 N N . ILE A 1 94 ? -13.049 4.418 5.765 1.00 98.75 94 ILE A N 1
ATOM 796 C CA . ILE A 1 94 ? -12.084 4.417 6.861 1.00 98.75 94 ILE A CA 1
ATOM 797 C C . ILE A 1 94 ? -11.454 3.029 6.850 1.00 98.75 94 ILE A C 1
ATOM 799 O O . ILE A 1 94 ? -12.053 2.054 7.308 1.00 98.75 94 ILE A O 1
ATOM 803 N N . ALA A 1 95 ? -10.264 2.947 6.264 1.00 98.75 95 ALA A N 1
ATOM 804 C CA . ALA A 1 95 ? -9.521 1.714 6.092 1.00 98.75 95 ALA A CA 1
ATOM 805 C C . ALA A 1 95 ? -8.356 1.630 7.080 1.00 98.75 95 ALA A C 1
ATOM 807 O O . ALA A 1 95 ? -7.687 2.626 7.355 1.00 98.75 95 ALA A O 1
ATOM 808 N N . CYS A 1 96 ? -8.051 0.432 7.574 1.00 98.81 96 CYS A N 1
ATOM 809 C CA . CYS A 1 96 ? -6.867 0.195 8.399 1.00 98.81 96 CYS A CA 1
ATOM 810 C C . CYS A 1 96 ? -5.861 -0.694 7.664 1.00 98.81 96 CYS A C 1
ATOM 812 O O . CYS A 1 96 ? -6.188 -1.813 7.264 1.00 98.81 96 CYS A O 1
ATOM 814 N N . ILE A 1 97 ? -4.620 -0.218 7.522 1.00 98.62 97 ILE A N 1
ATOM 815 C CA . ILE A 1 97 ? -3.494 -1.070 7.128 1.00 98.62 97 ILE A CA 1
ATOM 816 C C . ILE A 1 97 ? -2.982 -1.767 8.378 1.00 98.62 97 ILE A C 1
ATOM 818 O O . ILE A 1 97 ? -2.517 -1.110 9.307 1.00 98.62 97 ILE A O 1
ATOM 822 N N . THR A 1 98 ? -3.058 -3.094 8.394 1.00 98.62 98 THR A N 1
ATOM 823 C CA . THR A 1 98 ? -2.859 -3.873 9.618 1.00 98.62 98 THR A CA 1
ATOM 824 C C . THR A 1 98 ? -2.065 -5.151 9.372 1.00 98.62 98 THR A C 1
ATOM 826 O O . THR A 1 98 ? -2.131 -5.782 8.309 1.00 98.62 98 THR A O 1
ATOM 829 N N . ASN A 1 99 ? -1.321 -5.563 10.395 1.00 97.94 99 ASN A N 1
ATOM 830 C CA . ASN A 1 99 ? -0.743 -6.900 10.494 1.00 97.94 99 ASN A CA 1
ATOM 831 C C . ASN A 1 99 ? -1.724 -7.957 11.053 1.00 97.94 99 ASN A C 1
ATOM 833 O O . ASN A 1 99 ? -1.366 -9.126 11.184 1.00 97.94 99 ASN A O 1
ATOM 837 N N . GLY A 1 100 ? -2.951 -7.555 11.398 1.00 98.00 100 GLY A N 1
ATOM 838 C CA . GLY A 1 100 ? -4.044 -8.412 11.855 1.00 98.00 100 GLY A CA 1
ATOM 839 C C . GLY A 1 100 ? -4.016 -8.780 13.341 1.00 98.00 100 GLY A C 1
ATOM 840 O O . GLY A 1 100 ? -4.941 -9.427 13.818 1.00 98.00 100 GLY A O 1
ATOM 841 N N . TYR A 1 101 ? -3.005 -8.385 14.123 1.00 97.50 101 TYR A N 1
ATOM 842 C CA . TYR A 1 101 ? -2.840 -8.925 15.482 1.00 97.50 101 TYR A CA 1
ATOM 843 C C . TYR A 1 101 ? -4.023 -8.653 16.417 1.00 97.50 101 TYR A C 1
ATOM 845 O O . TYR A 1 101 ? -4.411 -9.539 17.181 1.00 97.50 101 TYR A O 1
ATOM 853 N N . LYS A 1 102 ? -4.565 -7.428 16.372 1.00 98.38 102 LYS A N 1
ATOM 854 C CA . LYS A 1 102 ? -5.693 -6.995 17.211 1.00 98.38 102 LYS A CA 1
ATOM 855 C C . LYS A 1 102 ? -7.030 -7.488 16.654 1.00 98.38 102 LYS A C 1
ATOM 857 O O . LYS A 1 102 ? -7.847 -7.961 17.426 1.00 98.38 102 LYS A O 1
ATOM 862 N N . PHE A 1 103 ? -7.189 -7.509 15.331 1.00 98.75 103 PHE A N 1
ATOM 863 C CA . PHE A 1 103 ? -8.397 -7.999 14.650 1.00 98.75 103 PHE A CA 1
ATOM 864 C C . PHE A 1 103 ? -8.559 -9.529 14.651 1.00 98.75 103 PHE A C 1
ATOM 866 O O . PHE A 1 103 ? -9.596 -10.049 14.250 1.00 98.75 103 PHE A O 1
ATOM 873 N N . ALA A 1 104 ? -7.556 -10.273 15.128 1.00 98.56 104 ALA A N 1
ATOM 874 C CA . ALA A 1 104 ? -7.710 -11.694 15.439 1.00 98.56 104 ALA A CA 1
ATOM 875 C C . ALA A 1 104 ? -8.694 -11.939 16.602 1.00 98.56 104 ALA A C 1
ATOM 877 O O . ALA A 1 104 ? -9.162 -13.065 16.771 1.00 98.56 104 ALA A O 1
ATOM 878 N N . ASP A 1 105 ? -8.968 -10.910 17.407 1.00 98.69 105 ASP A N 1
ATOM 879 C CA . ASP A 1 105 ? -10.089 -10.858 18.340 1.00 98.69 105 ASP A CA 1
ATOM 880 C C . ASP A 1 105 ? -11.316 -10.290 17.611 1.00 98.69 105 ASP A C 1
ATOM 882 O O . ASP A 1 105 ? -11.277 -9.172 17.093 1.00 98.69 105 ASP A O 1
ATOM 886 N N . ILE A 1 106 ? -12.382 -11.086 17.527 1.00 98.69 106 ILE A N 1
ATOM 887 C CA . ILE A 1 106 ? -13.578 -10.742 16.753 1.00 98.69 106 ILE A CA 1
ATOM 888 C C . ILE A 1 106 ? -14.374 -9.604 17.396 1.00 98.69 106 ILE A C 1
ATOM 890 O O . ILE A 1 106 ? -14.906 -8.762 16.680 1.00 98.69 106 ILE A O 1
ATOM 894 N N . GLU A 1 107 ? -14.401 -9.516 18.727 1.00 98.75 107 GLU A N 1
ATOM 895 C CA . GLU A 1 107 ? -15.142 -8.452 19.412 1.00 98.75 107 GLU A CA 1
ATOM 896 C C . GLU A 1 107 ? -14.444 -7.101 19.214 1.00 98.75 107 GLU A C 1
ATOM 898 O O . GLU A 1 107 ? -15.099 -6.100 18.941 1.00 98.75 107 GLU A O 1
ATOM 903 N N . PHE A 1 108 ? -13.105 -7.088 19.194 1.00 98.88 108 PHE A N 1
ATOM 904 C CA . PHE A 1 108 ? -12.334 -5.895 18.831 1.00 98.88 108 PHE A CA 1
ATOM 905 C C . PHE A 1 108 ? -12.602 -5.439 17.384 1.00 98.88 108 PHE A C 1
ATOM 907 O O . PHE A 1 108 ? -12.634 -4.236 17.102 1.00 98.88 108 PHE A O 1
ATOM 914 N N . LEU A 1 109 ? -12.771 -6.383 16.447 1.00 98.88 109 LEU A N 1
ATOM 915 C CA . LEU A 1 109 ? -13.132 -6.066 15.063 1.00 98.88 109 LEU A CA 1
ATOM 916 C C . LEU A 1 109 ? -14.534 -5.450 14.982 1.00 98.88 109 LEU A C 1
ATOM 918 O O . LEU A 1 109 ? -14.673 -4.391 14.373 1.00 98.88 109 LEU A O 1
ATOM 922 N N . LYS A 1 110 ? -15.535 -6.068 15.619 1.00 98.88 110 LYS A N 1
ATOM 923 C CA . LYS A 1 110 ? -16.914 -5.558 15.646 1.00 98.88 110 LYS A CA 1
ATOM 924 C C . LYS A 1 110 ? -16.992 -4.160 16.247 1.00 98.88 110 LYS A C 1
ATOM 926 O O . LYS A 1 110 ? -17.531 -3.264 15.611 1.00 98.88 110 LYS A O 1
ATOM 931 N N . GLU A 1 111 ? -16.351 -3.939 17.394 1.00 98.81 111 GLU A N 1
ATOM 932 C CA . GLU A 1 111 ? -16.297 -2.615 18.024 1.00 98.81 111 GLU A CA 1
ATOM 933 C C . GLU A 1 111 ? -15.637 -1.582 17.093 1.00 98.81 111 GLU A C 1
ATOM 935 O O . GLU A 1 111 ? -16.127 -0.467 16.930 1.00 98.81 111 GLU A O 1
ATOM 940 N N . SER A 1 112 ? -14.571 -1.968 16.378 1.00 98.88 112 SER A N 1
ATOM 941 C CA . SER A 1 112 ? -13.954 -1.086 15.379 1.00 98.88 112 SER A CA 1
ATOM 942 C C . SER A 1 112 ? -14.918 -0.752 14.230 1.00 98.88 112 SER A C 1
ATOM 944 O O . SER A 1 112 ? -14.937 0.387 13.758 1.00 98.88 112 SER A O 1
ATOM 946 N N . MET A 1 113 ? -15.718 -1.719 13.772 1.00 98.81 113 MET A N 1
ATOM 947 C CA . MET A 1 113 ? -16.730 -1.514 12.729 1.00 98.81 113 MET A CA 1
ATOM 948 C C . MET A 1 113 ? -17.855 -0.588 13.195 1.00 98.81 113 MET A C 1
ATOM 950 O O . MET A 1 113 ? -18.218 0.344 12.472 1.00 98.81 113 MET A O 1
ATOM 954 N N . ASP A 1 114 ? -18.337 -0.768 14.423 1.00 98.75 114 ASP A N 1
ATOM 955 C CA . ASP A 1 114 ? -19.360 0.085 15.032 1.00 98.75 114 ASP A CA 1
ATOM 956 C C . ASP A 1 114 ? -18.888 1.547 15.125 1.00 98.75 114 ASP A C 1
ATOM 958 O O . ASP A 1 114 ? -19.627 2.478 14.760 1.00 98.75 114 ASP A O 1
ATOM 962 N N . CYS A 1 115 ? -17.618 1.758 15.490 1.00 98.75 115 CYS A N 1
ATOM 963 C CA . CYS A 1 115 ? -16.980 3.076 15.515 1.00 98.75 115 CYS A CA 1
ATOM 964 C C . CYS A 1 115 ? -16.737 3.675 14.116 1.00 98.75 115 CYS A C 1
ATOM 966 O O . CYS A 1 115 ? -16.528 4.880 14.010 1.00 98.75 115 CYS A O 1
ATOM 968 N N . GLY A 1 116 ? -16.824 2.894 13.031 1.00 98.62 116 GLY A N 1
ATOM 969 C CA . GLY A 1 116 ? -16.810 3.396 11.648 1.00 98.62 116 GLY A CA 1
ATOM 970 C C . GLY A 1 116 ? -15.790 2.762 10.703 1.00 98.62 116 GLY A C 1
ATOM 971 O O . GLY A 1 116 ? -15.765 3.128 9.527 1.00 98.62 116 GLY A O 1
ATOM 972 N N . LEU A 1 117 ? -14.960 1.823 11.168 1.00 98.88 117 LEU A N 1
ATOM 973 C CA . LEU A 1 117 ? -14.047 1.079 10.298 1.00 98.88 117 LEU A CA 1
ATOM 974 C C . LEU A 1 117 ? -14.846 0.259 9.274 1.00 98.88 117 LEU A C 1
ATOM 976 O O . LEU A 1 117 ? -15.706 -0.532 9.646 1.00 98.88 117 LEU A O 1
ATOM 980 N N . ASN A 1 118 ? -14.544 0.401 7.985 1.00 98.69 118 ASN A N 1
ATOM 981 C CA . ASN A 1 118 ? -15.297 -0.294 6.932 1.00 98.69 118 ASN A CA 1
ATOM 982 C C . ASN A 1 118 ? -14.429 -0.996 5.882 1.00 98.69 118 ASN A C 1
ATOM 984 O O . ASN A 1 118 ? -14.950 -1.586 4.932 1.00 98.69 118 ASN A O 1
ATOM 988 N N . GLU A 1 119 ? -13.109 -0.977 6.060 1.00 98.81 119 GLU A N 1
ATOM 989 C CA . GLU A 1 119 ? -12.173 -1.636 5.160 1.00 98.81 119 GLU A CA 1
ATOM 990 C C . GLU A 1 119 ? -10.885 -2.052 5.895 1.00 98.81 119 GLU A C 1
ATOM 992 O O . GLU A 1 119 ? -10.359 -1.329 6.744 1.00 98.81 119 GLU A O 1
ATOM 997 N N . LEU A 1 120 ? -10.341 -3.219 5.552 1.00 98.88 120 LEU A N 1
ATOM 998 C CA . LEU A 1 120 ? -9.065 -3.716 6.066 1.00 98.88 120 LEU A CA 1
ATOM 999 C C . LEU A 1 120 ? -8.103 -4.010 4.920 1.00 98.88 120 LEU A C 1
ATOM 1001 O O . LEU A 1 120 ? -8.440 -4.717 3.974 1.00 98.88 120 LEU A O 1
ATOM 1005 N N . LEU A 1 121 ? -6.876 -3.504 5.033 1.00 98.81 121 LEU A N 1
ATOM 1006 C CA . LEU A 1 121 ? -5.769 -3.834 4.145 1.00 98.81 121 LEU A CA 1
ATOM 1007 C C . LEU A 1 121 ? -4.751 -4.685 4.910 1.00 98.81 121 LEU A C 1
ATOM 1009 O O . LEU A 1 121 ? -3.937 -4.171 5.684 1.00 98.81 121 LEU A O 1
ATOM 1013 N N . PHE A 1 122 ? -4.793 -5.997 4.688 1.00 98.81 122 PHE A N 1
ATOM 1014 C CA . PHE A 1 122 ? -3.920 -6.946 5.373 1.00 98.81 122 PHE A CA 1
ATOM 1015 C C . PHE A 1 122 ? -2.544 -7.042 4.713 1.00 98.81 122 PHE A C 1
ATOM 1017 O O . PHE A 1 122 ? -2.411 -7.182 3.496 1.00 98.81 122 PHE A O 1
ATOM 1024 N N . SER A 1 123 ? -1.503 -7.024 5.544 1.00 97.56 123 SER A N 1
ATOM 1025 C CA . SER A 1 123 ? -0.114 -7.231 5.123 1.00 97.56 123 SER A CA 1
ATOM 1026 C C . SER A 1 123 ? 0.261 -8.722 5.173 1.00 97.56 123 SER A C 1
ATOM 1028 O O . SER A 1 123 ? 0.876 -9.187 6.133 1.00 97.56 123 SER A O 1
ATOM 1030 N N . LEU A 1 124 ? -0.140 -9.493 4.154 1.00 98.12 124 LEU A N 1
ATOM 1031 C CA . LEU A 1 124 ? 0.100 -10.942 4.056 1.00 98.12 124 LEU A CA 1
ATOM 1032 C C . LEU A 1 124 ? 1.398 -11.226 3.281 1.00 98.12 124 LEU A C 1
ATOM 1034 O O . LEU A 1 124 ? 1.537 -10.837 2.124 1.00 98.12 124 LEU A O 1
ATOM 1038 N N . HIS A 1 125 ? 2.385 -11.863 3.921 1.00 97.44 125 HIS A N 1
ATOM 1039 C CA . HIS A 1 125 ? 3.759 -11.923 3.389 1.00 97.44 125 HIS A CA 1
ATOM 1040 C C . HIS A 1 125 ? 4.370 -13.309 3.217 1.00 97.44 125 HIS A C 1
ATOM 1042 O O . HIS A 1 125 ? 5.479 -13.398 2.698 1.00 97.44 125 HIS A O 1
ATOM 1048 N N . GLY A 1 126 ? 3.699 -14.367 3.647 1.00 96.69 126 GLY A N 1
ATOM 1049 C CA . GLY A 1 126 ? 4.214 -15.727 3.550 1.00 96.69 126 GLY A CA 1
ATOM 1050 C C . GLY A 1 126 ? 3.079 -16.682 3.254 1.00 96.69 126 GLY A C 1
ATOM 1051 O O . GLY A 1 126 ? 1.923 -16.364 3.538 1.00 96.69 126 GLY A O 1
ATOM 1052 N N . LYS A 1 127 ? 3.424 -17.826 2.666 1.00 96.81 127 LYS A N 1
ATOM 1053 C CA . LYS A 1 127 ? 2.453 -18.859 2.308 1.00 96.81 127 LYS A CA 1
ATOM 1054 C C . LYS A 1 127 ? 2.033 -19.730 3.496 1.00 96.81 127 LYS A C 1
ATOM 1056 O O . LYS A 1 127 ? 1.047 -20.452 3.411 1.00 96.81 127 LYS A O 1
ATOM 1061 N N . ASP A 1 128 ? 2.814 -19.704 4.566 1.00 97.62 128 ASP A N 1
ATOM 1062 C CA . ASP A 1 128 ? 2.677 -20.577 5.724 1.00 97.62 128 ASP A CA 1
ATOM 1063 C C . ASP A 1 128 ? 3.213 -19.882 6.993 1.00 97.62 128 ASP A C 1
ATOM 1065 O O . ASP A 1 128 ? 3.786 -18.783 6.919 1.00 97.62 128 ASP A O 1
ATOM 1069 N N . PRO A 1 129 ? 3.041 -20.495 8.183 1.00 98.00 129 PRO A N 1
ATOM 1070 C CA . PRO A 1 129 ? 3.563 -19.933 9.420 1.00 98.00 129 PRO A CA 1
ATOM 1071 C C . PRO A 1 129 ? 5.062 -19.648 9.410 1.00 98.00 129 PRO A C 1
ATOM 1073 O O . PRO A 1 129 ? 5.477 -18.619 9.934 1.00 98.00 129 PRO A O 1
ATOM 1076 N N . GLU A 1 130 ? 5.873 -20.519 8.810 1.00 97.69 130 GLU A N 1
ATOM 1077 C CA . GLU A 1 130 ? 7.329 -20.378 8.821 1.00 97.69 130 GLU A CA 1
ATOM 1078 C C . GLU A 1 130 ? 7.782 -19.152 8.016 1.00 97.69 130 GLU A C 1
ATOM 1080 O O . GLU A 1 130 ? 8.471 -18.272 8.542 1.00 97.69 130 GLU A O 1
ATOM 1085 N N . SER A 1 131 ? 7.352 -19.061 6.758 1.00 97.00 131 SER A N 1
ATOM 1086 C CA . SER A 1 131 ? 7.690 -17.970 5.837 1.00 97.00 131 SER A CA 1
ATOM 1087 C C . SER A 1 131 ? 7.185 -16.614 6.337 1.00 97.00 131 SER A C 1
ATOM 1089 O O . SER A 1 131 ? 7.930 -15.628 6.346 1.00 97.00 131 SER A O 1
ATOM 1091 N N . HIS A 1 132 ? 5.944 -16.548 6.825 1.00 97.75 132 HIS A N 1
ATOM 1092 C CA . HIS A 1 132 ? 5.361 -15.295 7.294 1.00 97.75 132 HIS A CA 1
ATOM 1093 C C . HIS A 1 132 ? 5.979 -14.839 8.626 1.00 97.75 132 HIS A C 1
ATOM 1095 O O . HIS A 1 132 ? 6.361 -13.673 8.758 1.00 97.75 132 HIS A O 1
ATOM 1101 N N . ASP A 1 133 ? 6.156 -15.739 9.600 1.00 97.62 133 ASP A N 1
ATOM 1102 C CA . ASP A 1 133 ? 6.782 -15.388 10.881 1.00 97.62 133 ASP A CA 1
ATOM 1103 C C . ASP A 1 133 ? 8.255 -14.985 10.702 1.00 97.62 133 ASP A C 1
ATOM 1105 O O . ASP A 1 133 ? 8.746 -14.091 11.399 1.00 97.62 133 ASP A O 1
ATOM 1109 N N . LYS A 1 134 ? 8.966 -15.578 9.730 1.00 95.75 134 LYS A N 1
ATOM 1110 C CA . LYS A 1 134 ? 10.319 -15.149 9.340 1.00 95.75 134 LYS A CA 1
ATOM 1111 C C . LYS A 1 134 ? 10.326 -13.701 8.842 1.00 95.75 134 LYS A C 1
ATOM 1113 O O . LYS A 1 134 ? 11.214 -12.926 9.213 1.00 95.75 134 LYS A O 1
ATOM 1118 N N . MET A 1 135 ? 9.334 -13.323 8.037 1.00 94.94 135 MET A N 1
ATOM 1119 C CA . MET A 1 135 ? 9.184 -11.975 7.486 1.00 94.94 135 MET A CA 1
ATOM 1120 C C . MET A 1 135 ? 8.878 -10.928 8.571 1.00 94.94 135 MET A C 1
ATOM 1122 O O . MET A 1 135 ? 9.510 -9.864 8.596 1.00 94.94 135 MET A O 1
ATOM 1126 N N . THR A 1 136 ? 7.970 -11.229 9.503 1.00 95.31 136 THR A N 1
ATOM 1127 C CA . THR A 1 136 ? 7.547 -10.321 10.593 1.00 95.31 136 THR A CA 1
ATOM 1128 C C . THR A 1 136 ? 8.479 -10.340 11.811 1.00 95.31 136 THR A C 1
ATOM 1130 O O . THR A 1 136 ? 8.467 -9.405 12.619 1.00 95.31 136 THR A O 1
ATOM 1133 N N . ARG A 1 137 ? 9.311 -11.386 11.928 1.00 95.00 137 ARG A N 1
ATOM 1134 C CA . ARG A 1 137 ? 10.158 -11.726 13.086 1.00 95.00 137 ARG A CA 1
ATOM 1135 C C . ARG A 1 137 ? 9.372 -11.981 14.373 1.00 95.00 137 ARG A C 1
ATOM 1137 O O . ARG A 1 137 ? 9.906 -11.778 15.465 1.00 95.00 137 ARG A O 1
ATOM 1144 N N . VAL A 1 138 ? 8.119 -12.416 14.258 1.00 96.25 138 VAL A N 1
ATOM 1145 C CA . VAL A 1 138 ? 7.246 -12.710 15.398 1.00 96.25 138 VAL A CA 1
ATOM 1146 C C . VAL A 1 138 ? 6.592 -14.070 15.195 1.00 96.25 138 VAL A C 1
ATOM 1148 O O . VAL A 1 138 ? 5.795 -14.253 14.282 1.00 96.25 138 VAL A O 1
ATOM 1151 N N . ARG A 1 139 ? 6.903 -15.023 16.079 1.00 97.25 139 ARG A N 1
ATOM 1152 C CA . ARG A 1 139 ? 6.277 -16.350 16.071 1.00 97.25 139 ARG A CA 1
ATOM 1153 C C . ARG A 1 139 ? 4.770 -16.237 16.330 1.00 97.25 139 ARG A C 1
ATOM 1155 O O . ARG A 1 139 ? 4.348 -15.544 17.253 1.00 97.25 139 ARG A O 1
ATOM 1162 N N . GLY A 1 140 ? 3.970 -16.955 15.549 1.00 97.19 140 GLY A N 1
ATOM 1163 C CA . GLY A 1 140 ? 2.510 -16.954 15.599 1.00 97.19 140 GLY A CA 1
ATOM 1164 C C . GLY A 1 140 ? 1.850 -15.784 14.866 1.00 97.19 140 GLY A C 1
ATOM 1165 O O . GLY A 1 140 ? 0.622 -15.683 14.902 1.00 97.19 140 GLY A O 1
ATOM 1166 N N . SER A 1 141 ? 2.614 -14.915 14.195 1.00 97.50 141 SER A N 1
ATOM 1167 C CA . SER A 1 141 ? 2.057 -13.786 13.440 1.00 97.50 141 SER A CA 1
ATOM 1168 C C . SER A 1 141 ? 1.180 -14.247 12.275 1.00 97.50 141 SER A C 1
ATOM 1170 O O . SER A 1 141 ? 0.087 -13.715 12.105 1.00 97.50 141 SER A O 1
ATOM 1172 N N . HIS A 1 142 ? 1.566 -15.323 11.579 1.00 98.25 142 HIS A N 1
ATOM 1173 C CA . HIS A 1 142 ? 0.735 -15.939 10.544 1.00 98.25 142 HIS A CA 1
ATOM 1174 C C . HIS A 1 142 ? -0.626 -16.387 11.080 1.00 98.25 142 HIS A C 1
ATOM 1176 O O . HIS A 1 142 ? -1.665 -16.160 10.464 1.00 98.25 142 HIS A O 1
ATOM 1182 N N . LYS A 1 143 ? -0.638 -17.027 12.256 1.00 98.00 143 LYS A N 1
ATOM 1183 C CA . LYS A 1 143 ? -1.881 -17.486 12.886 1.00 98.00 143 LYS A CA 1
ATOM 1184 C C . LYS A 1 143 ? -2.792 -16.301 13.200 1.00 98.00 143 LYS A C 1
ATOM 1186 O O . LYS A 1 143 ? -3.991 -16.374 12.955 1.00 98.00 143 LYS A O 1
ATOM 1191 N N . LYS A 1 144 ? -2.220 -15.209 13.715 1.00 98.31 144 LYS A N 1
ATOM 1192 C CA . LYS A 1 144 ? -2.960 -13.984 14.031 1.00 98.31 144 LYS A CA 1
ATOM 1193 C C . LYS A 1 144 ? -3.569 -13.342 12.789 1.00 98.31 144 LYS A C 1
ATOM 1195 O O . LYS A 1 144 ? -4.774 -13.122 12.783 1.00 98.31 144 LYS A O 1
ATOM 1200 N N . ILE A 1 145 ? -2.785 -13.114 11.735 1.00 98.56 145 ILE A N 1
ATOM 1201 C CA . ILE A 1 145 ? -3.321 -12.523 10.502 1.00 98.56 145 ILE A CA 1
ATOM 1202 C C . ILE A 1 145 ? -4.347 -13.442 9.827 1.00 98.56 145 ILE A C 1
ATOM 1204 O O . ILE A 1 145 ? -5.378 -12.958 9.381 1.00 98.56 145 ILE A O 1
ATOM 1208 N N . SER A 1 146 ? -4.138 -14.764 9.840 1.00 98.50 146 SER A N 1
ATOM 1209 C CA . SER A 1 146 ? -5.107 -15.725 9.290 1.00 98.50 146 SER A CA 1
ATOM 1210 C C . SER A 1 146 ? -6.444 -15.667 10.034 1.00 98.50 146 SER A C 1
ATOM 1212 O O . SER A 1 146 ? -7.495 -15.629 9.408 1.00 98.50 146 SER A O 1
ATOM 1214 N N . HIS A 1 147 ? -6.417 -15.615 11.372 1.00 98.56 147 HIS A N 1
ATOM 1215 C CA . HIS A 1 147 ? -7.631 -15.458 12.179 1.00 98.56 147 HIS A CA 1
ATOM 1216 C C . HIS A 1 147 ? -8.320 -14.114 11.924 1.00 98.56 147 HIS A C 1
ATOM 1218 O O . HIS A 1 147 ? -9.537 -14.075 11.798 1.00 98.56 147 HIS A O 1
ATOM 1224 N N . ALA A 1 148 ? -7.555 -13.028 11.806 1.00 98.81 148 ALA A N 1
ATOM 1225 C CA . ALA A 1 148 ? -8.107 -11.713 11.503 1.00 98.81 148 ALA A CA 1
ATOM 1226 C C . ALA A 1 148 ? -8.786 -11.662 10.130 1.00 98.81 148 ALA A C 1
ATOM 1228 O O . ALA A 1 148 ? -9.861 -11.087 10.005 1.00 98.81 148 ALA A O 1
ATOM 1229 N N . ILE A 1 149 ? -8.185 -12.295 9.119 1.00 98.81 149 ILE A N 1
ATOM 1230 C CA . ILE A 1 149 ? -8.777 -12.425 7.785 1.00 98.81 149 ILE A CA 1
ATOM 1231 C C . ILE A 1 149 ? -10.069 -13.246 7.855 1.00 98.81 149 ILE A C 1
ATOM 1233 O O . ILE A 1 149 ? -11.075 -12.816 7.305 1.00 98.81 149 ILE A O 1
ATOM 1237 N N . MET A 1 150 ? -10.083 -14.375 8.575 1.00 98.75 150 MET A N 1
ATOM 1238 C CA . MET A 1 150 ? -11.307 -15.168 8.757 1.00 98.75 150 MET A CA 1
ATOM 1239 C C . MET A 1 150 ? -12.416 -14.372 9.457 1.00 98.75 150 MET A C 1
ATOM 1241 O O . MET A 1 150 ? -13.556 -14.414 9.006 1.00 98.75 150 MET A O 1
ATOM 1245 N N . ASN A 1 151 ? -12.092 -13.613 10.511 1.00 98.88 151 ASN A N 1
ATOM 1246 C CA . ASN A 1 151 ? -13.054 -12.729 11.177 1.00 98.88 151 ASN A CA 1
ATOM 1247 C C . ASN A 1 151 ? -13.580 -11.656 10.212 1.00 98.88 151 ASN A C 1
ATOM 1249 O O . ASN A 1 151 ? -14.779 -11.421 10.151 1.00 98.88 151 ASN A O 1
ATOM 1253 N N . ALA A 1 152 ? -12.697 -11.037 9.424 1.00 98.81 152 ALA A N 1
ATOM 1254 C CA . ALA A 1 152 ? -13.074 -10.028 8.440 1.00 98.81 152 ALA A CA 1
ATOM 1255 C C . ALA A 1 152 ? -14.005 -10.590 7.353 1.00 98.81 152 ALA A C 1
ATOM 1257 O O . ALA A 1 152 ? -15.003 -9.958 7.015 1.00 98.81 152 ALA A O 1
ATOM 1258 N N . MET A 1 153 ? -13.717 -11.793 6.849 1.00 98.69 153 MET A N 1
ATOM 1259 C CA . MET A 1 153 ? -14.591 -12.490 5.903 1.00 98.69 153 MET A CA 1
ATOM 1260 C C . MET A 1 153 ? -15.949 -12.817 6.531 1.00 98.69 153 MET A C 1
ATOM 1262 O O . MET A 1 153 ? -16.977 -12.620 5.893 1.00 98.69 153 MET A O 1
ATOM 1266 N N . TYR A 1 154 ? -15.957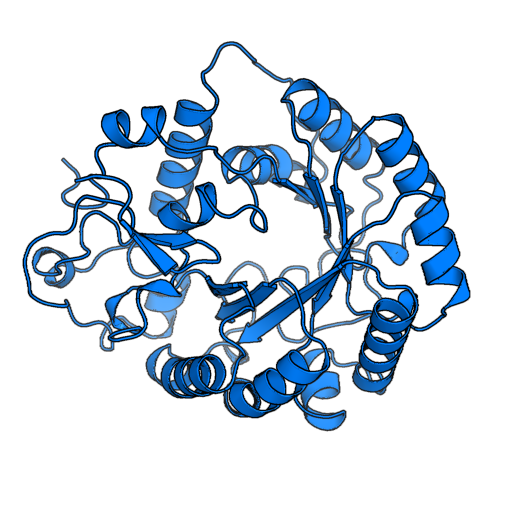 -13.289 7.782 1.00 98.62 154 TYR A N 1
ATOM 1267 C CA . TYR A 1 154 ? -17.180 -13.628 8.510 1.00 98.62 154 TYR A CA 1
ATOM 1268 C C . TYR A 1 154 ? -18.085 -12.406 8.737 1.00 98.62 154 TYR A C 1
ATOM 1270 O O . TYR A 1 154 ? -19.286 -12.488 8.501 1.00 98.62 154 TYR A O 1
ATOM 1278 N N . GLU A 1 155 ? -17.511 -11.268 9.134 1.00 98.62 155 GLU A N 1
ATOM 1279 C CA . GLU A 1 155 ? -18.245 -10.008 9.343 1.00 98.62 155 GLU A CA 1
ATOM 1280 C C . GLU A 1 155 ? -18.536 -9.253 8.028 1.00 98.62 155 GLU A C 1
ATOM 1282 O O . GLU A 1 155 ? -19.209 -8.223 8.030 1.00 98.62 155 GLU A O 1
ATOM 1287 N N . GLY A 1 156 ? -18.026 -9.735 6.887 1.00 98.19 156 GLY A N 1
ATOM 1288 C CA . GLY A 1 156 ? -18.265 -9.139 5.570 1.00 98.19 156 GLY A CA 1
ATOM 1289 C C . GLY A 1 156 ? -17.635 -7.755 5.368 1.00 98.19 156 GLY A C 1
ATOM 1290 O O . GLY A 1 156 ? -18.074 -7.004 4.493 1.00 98.19 156 GLY A O 1
ATOM 1291 N N . ILE A 1 157 ? -16.617 -7.387 6.156 1.00 98.50 157 ILE A N 1
ATOM 1292 C CA . ILE A 1 157 ? -15.888 -6.128 5.952 1.00 98.50 157 ILE A CA 1
ATOM 1293 C C . ILE A 1 157 ? -15.035 -6.219 4.682 1.00 98.50 157 ILE A C 1
ATOM 1295 O O . ILE A 1 157 ? -14.468 -7.263 4.363 1.00 98.50 157 ILE A O 1
ATOM 1299 N N . LYS A 1 158 ? -14.911 -5.115 3.939 1.00 98.69 158 LYS A N 1
ATOM 1300 C CA . LYS A 1 158 ? -14.138 -5.075 2.691 1.00 98.69 158 LYS A CA 1
ATOM 1301 C C . LYS A 1 158 ? -12.658 -5.380 2.954 1.00 98.69 158 LYS A C 1
ATOM 1303 O O . LYS A 1 158 ? -12.024 -4.705 3.766 1.00 98.69 158 LYS A O 1
ATOM 1308 N N . ILE A 1 159 ? -12.091 -6.336 2.215 1.00 98.81 159 ILE A N 1
ATOM 1309 C CA . ILE A 1 159 ? -10.691 -6.759 2.357 1.00 98.81 159 ILE A CA 1
ATOM 1310 C C . ILE A 1 159 ? -9.863 -6.351 1.138 1.00 98.81 159 ILE A C 1
ATOM 1312 O O . ILE A 1 159 ? -10.234 -6.611 -0.005 1.00 98.81 159 ILE A O 1
ATOM 1316 N N . ARG A 1 160 ? -8.681 -5.790 1.388 1.00 98.69 160 ARG A N 1
ATOM 1317 C CA . ARG A 1 160 ? -7.568 -5.704 0.437 1.00 98.69 160 ARG A CA 1
ATOM 1318 C C . ARG A 1 160 ? -6.354 -6.451 0.988 1.00 98.69 160 ARG A C 1
ATOM 1320 O O . ARG A 1 160 ? -6.215 -6.619 2.202 1.00 98.69 160 ARG A O 1
ATOM 1327 N N . ILE A 1 161 ? -5.431 -6.838 0.110 1.00 98.75 161 ILE A N 1
ATOM 1328 C CA . ILE A 1 161 ? -4.168 -7.479 0.500 1.00 98.75 161 ILE A CA 1
ATOM 1329 C C . ILE A 1 161 ? -2.970 -6.753 -0.113 1.00 98.75 161 ILE A C 1
ATOM 1331 O O . ILE A 1 161 ? -2.940 -6.455 -1.307 1.00 98.75 161 ILE A O 1
ATOM 1335 N N . ASN A 1 162 ? -1.948 -6.528 0.712 1.00 98.12 162 ASN A N 1
ATOM 1336 C CA . ASN A 1 162 ? -0.615 -6.125 0.282 1.00 98.12 162 ASN A CA 1
ATOM 1337 C C . ASN A 1 162 ? 0.395 -7.234 0.578 1.00 98.12 162 ASN A C 1
ATOM 1339 O O . ASN A 1 162 ? 0.509 -7.692 1.717 1.00 98.12 162 ASN A O 1
ATOM 1343 N N . VAL A 1 163 ? 1.223 -7.565 -0.412 1.00 98.00 163 VAL A N 1
ATOM 1344 C CA . VAL A 1 163 ? 2.422 -8.385 -0.223 1.00 98.00 163 VAL A CA 1
ATOM 1345 C C . VAL A 1 163 ? 3.668 -7.571 -0.551 1.00 98.00 163 VAL A C 1
ATOM 1347 O O . VAL A 1 163 ? 3.834 -7.082 -1.666 1.00 98.00 163 VAL A O 1
ATOM 1350 N N . VAL A 1 164 ? 4.576 -7.423 0.417 1.00 96.25 164 VAL A N 1
ATOM 1351 C CA . VAL A 1 164 ? 5.917 -6.901 0.131 1.00 96.25 164 VAL A CA 1
ATOM 1352 C C . VAL A 1 164 ? 6.726 -8.019 -0.506 1.00 96.25 164 VAL A C 1
ATOM 1354 O O . VAL A 1 164 ? 6.948 -9.048 0.127 1.00 96.25 164 VAL A O 1
ATOM 1357 N N . VAL A 1 165 ? 7.162 -7.819 -1.748 1.00 96.69 165 VAL A N 1
ATOM 1358 C CA . VAL A 1 165 ? 7.975 -8.796 -2.477 1.00 96.69 165 VAL A CA 1
ATOM 1359 C C . VAL A 1 165 ? 9.437 -8.563 -2.131 1.00 96.69 165 VAL A C 1
ATOM 1361 O O . VAL A 1 165 ? 10.046 -7.582 -2.565 1.00 96.69 165 VAL A O 1
ATOM 1364 N N . ALA A 1 166 ? 9.991 -9.463 -1.330 1.00 94.94 166 ALA A N 1
ATOM 1365 C CA . ALA A 1 166 ? 11.341 -9.402 -0.800 1.00 94.94 166 ALA A CA 1
ATOM 1366 C C . ALA A 1 166 ? 12.095 -10.711 -1.069 1.00 94.94 166 ALA A C 1
ATOM 1368 O O . ALA A 1 166 ? 11.527 -11.728 -1.468 1.00 94.94 166 ALA A O 1
ATOM 1369 N N . ARG A 1 167 ? 13.405 -10.699 -0.806 1.00 93.19 167 ARG A N 1
ATOM 1370 C CA . ARG A 1 167 ? 14.282 -11.863 -1.006 1.00 93.19 167 ARG A CA 1
ATOM 1371 C C . ARG A 1 167 ? 13.786 -13.120 -0.291 1.00 93.19 167 ARG A C 1
ATOM 1373 O O . ARG A 1 167 ? 14.000 -14.217 -0.787 1.00 93.19 167 ARG A O 1
ATOM 1380 N N . ASP A 1 168 ? 13.161 -12.955 0.867 1.00 93.06 168 ASP A N 1
ATOM 1381 C CA . ASP A 1 168 ? 12.758 -14.070 1.719 1.00 93.06 168 ASP A CA 1
ATOM 1382 C C . ASP A 1 168 ? 11.421 -14.716 1.320 1.00 93.06 168 ASP A C 1
ATOM 1384 O O . ASP A 1 168 ? 11.151 -15.800 1.825 1.00 93.06 168 ASP A O 1
ATOM 1388 N N . ASN A 1 169 ? 10.609 -14.092 0.452 1.00 96.44 169 ASN A N 1
ATOM 1389 C CA . ASN A 1 169 ? 9.261 -14.583 0.125 1.00 96.44 169 ASN A CA 1
ATOM 1390 C C . ASN A 1 169 ? 8.886 -14.557 -1.367 1.00 96.44 169 ASN A C 1
ATOM 1392 O O . ASN A 1 169 ? 7.778 -14.955 -1.711 1.00 96.44 169 ASN A O 1
ATOM 1396 N N . TYR A 1 170 ? 9.748 -14.077 -2.270 1.00 97.19 170 TYR A N 1
ATOM 1397 C CA . TYR A 1 170 ? 9.374 -13.932 -3.685 1.00 97.19 170 TYR A CA 1
ATOM 1398 C C . TYR A 1 170 ? 8.971 -15.260 -4.353 1.00 97.19 170 TYR A C 1
ATOM 1400 O O . TYR A 1 170 ? 8.117 -15.257 -5.230 1.00 97.19 170 TYR A O 1
ATOM 1408 N N . THR A 1 171 ? 9.528 -16.390 -3.909 1.00 97.81 171 THR A N 1
ATOM 1409 C CA . THR A 1 171 ? 9.154 -17.735 -4.381 1.00 97.81 171 THR A CA 1
ATOM 1410 C C . THR A 1 171 ? 7.811 -18.220 -3.837 1.00 97.81 171 THR A C 1
ATOM 1412 O O . THR A 1 171 ? 7.248 -19.173 -4.360 1.00 97.81 171 THR A O 1
ATOM 1415 N N . ASP A 1 172 ? 7.296 -17.592 -2.779 1.00 98.06 172 ASP A N 1
ATOM 1416 C CA . ASP A 1 172 ? 6.028 -17.959 -2.145 1.00 98.06 172 ASP A CA 1
ATOM 1417 C C . ASP A 1 172 ? 4.831 -17.245 -2.786 1.00 98.06 172 ASP A C 1
ATOM 1419 O O . ASP A 1 172 ? 3.688 -17.569 -2.470 1.00 98.06 172 ASP A O 1
ATOM 1423 N N . LEU A 1 173 ? 5.069 -16.285 -3.689 1.00 98.62 173 LEU A N 1
ATOM 1424 C CA . LEU A 1 173 ? 4.017 -15.470 -4.300 1.00 98.62 173 LEU A CA 1
ATOM 1425 C C . LEU A 1 173 ? 2.913 -16.287 -4.993 1.00 98.62 173 LEU A C 1
ATOM 1427 O O . LEU A 1 173 ? 1.754 -15.934 -4.771 1.00 98.62 173 LEU A O 1
ATOM 1431 N N . PRO A 1 174 ? 3.199 -17.371 -5.747 1.00 98.69 174 PRO A N 1
ATOM 1432 C CA . PRO A 1 174 ? 2.147 -18.220 -6.312 1.00 98.69 174 PRO A CA 1
ATOM 1433 C C . PRO A 1 174 ? 1.220 -18.817 -5.239 1.00 98.69 174 PRO A C 1
ATOM 1435 O O . PRO A 1 174 ? 0.001 -18.729 -5.339 1.00 98.69 174 PRO A O 1
ATOM 1438 N N . ALA A 1 175 ? 1.781 -19.325 -4.138 1.00 98.69 175 ALA A N 1
ATOM 1439 C CA . ALA A 1 175 ? 0.996 -19.894 -3.039 1.00 98.69 175 ALA A CA 1
ATOM 1440 C C . ALA A 1 175 ? 0.247 -18.825 -2.216 1.00 98.69 175 ALA A C 1
ATOM 1442 O O . ALA A 1 175 ? -0.821 -19.089 -1.661 1.00 98.69 175 ALA A O 1
ATOM 1443 N N . ILE A 1 176 ? 0.785 -17.603 -2.129 1.00 98.62 176 ILE A N 1
ATOM 1444 C CA . ILE A 1 176 ? 0.070 -16.460 -1.541 1.00 98.62 176 ILE A CA 1
ATOM 1445 C C . ILE A 1 176 ? -1.107 -16.049 -2.444 1.00 98.62 176 ILE A C 1
ATOM 1447 O O . ILE A 1 176 ? -2.168 -15.702 -1.929 1.00 98.62 176 ILE A O 1
ATOM 1451 N N . ALA A 1 177 ? -0.961 -16.125 -3.770 1.00 98.69 177 ALA A N 1
ATOM 1452 C CA . ALA A 1 177 ? -2.055 -15.891 -4.713 1.00 98.69 177 ALA A CA 1
ATOM 1453 C C . ALA A 1 177 ? -3.184 -16.924 -4.567 1.00 98.69 177 ALA A C 1
ATOM 1455 O O . ALA A 1 177 ? -4.352 -16.542 -4.524 1.00 98.69 177 ALA A O 1
ATOM 1456 N N . GLU A 1 178 ? -2.863 -18.209 -4.384 1.00 98.50 178 GLU A N 1
ATOM 1457 C CA . GLU A 1 178 ? -3.878 -19.231 -4.080 1.00 98.50 178 GLU A CA 1
ATOM 1458 C C . GLU A 1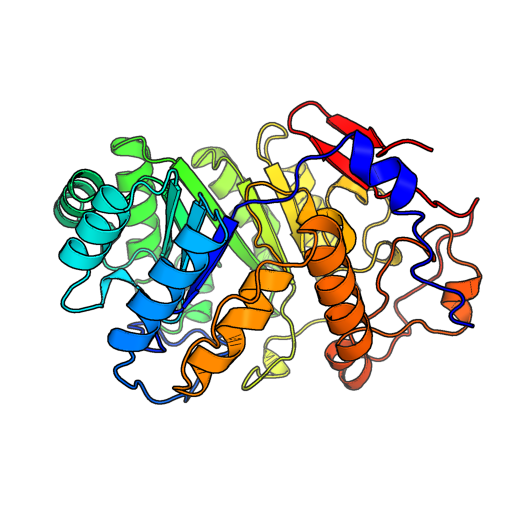 178 ? -4.654 -18.919 -2.794 1.00 98.50 178 GLU A C 1
ATOM 1460 O O . GLU A 1 178 ? -5.868 -19.116 -2.727 1.00 98.50 178 GLU A O 1
ATOM 1465 N N . GLN A 1 179 ? -3.970 -18.414 -1.762 1.00 98.06 179 GLN A N 1
ATOM 1466 C CA . GLN A 1 179 ? -4.631 -17.967 -0.535 1.00 98.06 179 GLN A CA 1
ATOM 1467 C C . GLN A 1 179 ? -5.523 -16.759 -0.783 1.00 98.06 179 GLN A C 1
ATOM 1469 O O . GLN A 1 179 ? -6.649 -16.735 -0.296 1.00 98.06 179 GLN A O 1
ATOM 1474 N N . ALA A 1 180 ? -5.055 -15.785 -1.562 1.00 98.06 180 ALA A N 1
ATOM 1475 C CA . ALA A 1 180 ? -5.843 -14.613 -1.913 1.00 98.06 180 ALA A CA 1
ATOM 1476 C C . ALA A 1 180 ? -7.134 -14.987 -2.652 1.00 98.06 180 ALA A C 1
ATOM 1478 O O . ALA A 1 180 ? -8.173 -14.428 -2.325 1.00 98.06 180 ALA A O 1
ATOM 1479 N N . ASN A 1 181 ? -7.118 -15.980 -3.545 1.00 98.12 181 ASN A N 1
ATOM 1480 C CA . ASN A 1 181 ? -8.342 -16.459 -4.201 1.00 98.12 181 ASN A CA 1
ATOM 1481 C C . ASN A 1 181 ? -9.376 -17.024 -3.221 1.00 98.12 181 ASN A C 1
ATOM 1483 O O . ASN A 1 181 ? -10.563 -16.926 -3.483 1.00 98.12 181 ASN A O 1
ATOM 1487 N N . ARG A 1 182 ? -8.950 -17.597 -2.088 1.00 97.62 182 ARG A N 1
ATOM 1488 C CA . ARG A 1 182 ? -9.874 -18.070 -1.037 1.00 97.62 182 ARG A CA 1
ATOM 1489 C C . ARG A 1 182 ? -10.420 -16.933 -0.177 1.00 97.62 182 ARG A C 1
ATOM 1491 O O . ARG A 1 182 ? -11.444 -17.107 0.469 1.00 97.62 182 ARG A O 1
ATOM 1498 N N . ILE A 1 183 ? -9.690 -15.821 -0.109 1.00 98.00 183 ILE A N 1
ATOM 1499 C CA . ILE A 1 183 ? -10.053 -14.627 0.665 1.00 98.00 183 ILE A CA 1
ATOM 1500 C C . ILE A 1 183 ? -10.955 -13.699 -0.158 1.00 98.00 183 ILE A C 1
ATOM 1502 O O . ILE A 1 183 ? -11.736 -12.952 0.420 1.00 98.00 183 ILE A O 1
ATOM 1506 N N . GLU A 1 184 ? -10.826 -13.741 -1.487 1.00 97.56 184 GLU A N 1
ATOM 1507 C CA . GLU A 1 184 ? -11.551 -12.902 -2.449 1.00 97.56 184 GLU A CA 1
ATOM 1508 C C . GLU A 1 184 ? -11.428 -11.392 -2.142 1.00 97.56 184 GLU A C 1
ATOM 1510 O O . GLU A 1 184 ? -12.428 -10.678 -2.039 1.00 97.56 184 GLU A O 1
ATOM 1515 N N . PRO A 1 185 ? -10.201 -10.851 -1.960 1.00 98.25 185 PRO A N 1
ATOM 1516 C CA . PRO A 1 185 ? -10.032 -9.434 -1.679 1.00 98.25 185 PRO A CA 1
ATOM 1517 C C . PRO A 1 185 ? -10.445 -8.590 -2.888 1.00 98.25 185 PRO A C 1
ATOM 1519 O O . PRO A 1 185 ? -10.173 -8.944 -4.033 1.00 98.25 185 PRO A O 1
ATOM 1522 N N . VAL A 1 186 ? -10.977 -7.390 -2.650 1.00 97.38 186 VAL A N 1
ATOM 1523 C CA . VAL A 1 186 ? -11.322 -6.467 -3.748 1.00 97.38 186 VAL A CA 1
ATOM 1524 C C . VAL A 1 186 ? -10.081 -5.967 -4.498 1.00 97.38 186 VAL A C 1
ATOM 1526 O O . VAL A 1 186 ? -10.161 -5.593 -5.666 1.00 97.38 186 VAL A O 1
ATOM 1529 N N . ALA A 1 187 ? -8.914 -5.972 -3.842 1.00 97.25 187 ALA A N 1
ATOM 1530 C CA . ALA A 1 187 ? -7.638 -5.642 -4.464 1.00 97.25 187 ALA A CA 1
ATOM 1531 C C . ALA A 1 187 ? -6.466 -6.419 -3.856 1.00 97.25 187 ALA A C 1
ATOM 1533 O O . ALA A 1 187 ? -6.403 -6.637 -2.642 1.00 97.25 187 ALA A O 1
ATOM 1534 N N . PHE A 1 188 ? -5.497 -6.754 -4.709 1.00 98.12 188 PHE A N 1
ATOM 1535 C CA . PHE A 1 188 ? -4.252 -7.418 -4.336 1.00 98.12 188 PHE A CA 1
ATOM 1536 C C . PHE A 1 188 ? -3.056 -6.662 -4.924 1.00 98.12 188 PHE A C 1
ATOM 1538 O O . PHE A 1 188 ? -2.906 -6.559 -6.146 1.00 98.12 188 PHE A O 1
ATOM 1545 N N . ASN A 1 189 ? -2.187 -6.133 -4.061 1.00 98.00 189 ASN A N 1
ATOM 1546 C CA . ASN A 1 189 ? -1.010 -5.383 -4.488 1.00 98.00 189 ASN A CA 1
ATOM 1547 C C . ASN A 1 189 ? 0.282 -6.151 -4.209 1.00 98.00 189 ASN A C 1
ATOM 1549 O O . ASN A 1 189 ? 0.633 -6.424 -3.058 1.00 98.00 189 ASN A O 1
ATOM 1553 N N . PHE A 1 190 ? 1.055 -6.377 -5.267 1.00 98.12 190 PHE A N 1
ATOM 1554 C CA . PHE A 1 190 ? 2.468 -6.700 -5.159 1.00 98.12 190 PHE A CA 1
ATOM 1555 C C . PHE A 1 190 ? 3.256 -5.409 -4.944 1.00 98.12 190 PHE A C 1
ATOM 1557 O O . PHE A 1 190 ? 3.215 -4.490 -5.769 1.00 98.12 190 PHE A O 1
ATOM 1564 N N . LEU A 1 191 ? 4.010 -5.356 -3.849 1.00 95.50 191 LEU A N 1
ATOM 1565 C CA . LEU A 1 191 ? 4.888 -4.249 -3.484 1.00 95.50 191 LEU A CA 1
ATOM 1566 C C . LEU A 1 191 ? 6.355 -4.702 -3.548 1.00 95.50 191 LEU A C 1
ATOM 1568 O O . LEU A 1 191 ? 6.927 -5.070 -2.518 1.00 95.50 191 LEU A O 1
ATOM 1572 N N . PRO A 1 192 ? 6.993 -4.705 -4.732 1.00 92.31 192 PRO A N 1
ATOM 1573 C CA . PRO A 1 192 ? 8.433 -4.897 -4.854 1.00 92.31 192 PRO A CA 1
ATOM 1574 C C . PRO A 1 192 ? 9.221 -4.037 -3.872 1.00 92.31 192 PRO A C 1
ATOM 1576 O O . PRO A 1 192 ? 9.034 -2.820 -3.786 1.00 92.31 192 PRO A O 1
ATOM 1579 N N . PHE A 1 193 ? 10.077 -4.698 -3.094 1.00 86.56 193 PHE A N 1
ATOM 1580 C CA . PHE A 1 193 ? 10.792 -4.071 -1.997 1.00 86.56 193 PHE A CA 1
ATOM 1581 C C . PHE A 1 193 ? 11.673 -2.920 -2.487 1.00 86.56 193 PHE A C 1
ATOM 1583 O O . PHE A 1 193 ? 12.570 -3.101 -3.314 1.00 86.56 193 PHE A O 1
ATOM 1590 N N . ARG A 1 194 ? 11.444 -1.728 -1.930 1.00 80.25 194 ARG A N 1
ATOM 1591 C CA . ARG A 1 194 ? 12.242 -0.537 -2.224 1.00 80.25 194 ARG A CA 1
ATOM 1592 C C . ARG A 1 194 ? 13.362 -0.383 -1.206 1.00 80.25 194 ARG A C 1
ATOM 1594 O O . ARG A 1 194 ? 13.189 -0.654 -0.028 1.00 80.25 194 ARG A O 1
ATOM 1601 N N . LEU A 1 195 ? 14.522 0.080 -1.653 1.00 74.75 195 LEU A N 1
ATOM 1602 C CA . LEU A 1 195 ? 15.640 0.406 -0.769 1.00 74.75 195 LEU A CA 1
ATOM 1603 C C . LEU A 1 195 ? 15.507 1.855 -0.293 1.00 74.75 195 LEU A C 1
ATOM 1605 O O . LEU A 1 195 ? 16.074 2.769 -0.888 1.00 74.75 195 LEU A O 1
ATOM 1609 N N . GLU A 1 196 ? 14.708 2.057 0.752 1.00 71.69 196 GLU A N 1
ATOM 1610 C CA . GLU A 1 196 ? 14.415 3.367 1.344 1.00 71.69 196 GLU A CA 1
ATOM 1611 C C . GLU A 1 196 ? 14.667 3.368 2.858 1.00 71.69 196 GLU A C 1
ATOM 1613 O O . GLU A 1 196 ? 14.469 2.362 3.538 1.00 71.69 196 GLU A O 1
ATOM 1618 N N . ASN A 1 197 ? 15.048 4.521 3.415 1.00 69.06 197 ASN A N 1
ATOM 1619 C CA . ASN A 1 197 ? 15.238 4.713 4.859 1.00 69.06 197 ASN A CA 1
ATOM 1620 C C . ASN A 1 197 ? 16.189 3.661 5.477 1.00 69.06 197 ASN A C 1
ATOM 1622 O O . ASN A 1 197 ? 17.305 3.483 4.997 1.00 69.06 197 ASN A O 1
ATOM 1626 N N . SER A 1 198 ? 15.763 2.970 6.541 1.00 64.69 198 SER A N 1
ATOM 1627 C CA . SER A 1 198 ? 16.537 1.943 7.255 1.00 64.69 198 SER A CA 1
ATOM 1628 C C . SER A 1 198 ? 16.445 0.534 6.636 1.00 64.69 198 SER A C 1
ATOM 1630 O O . SER A 1 198 ? 16.830 -0.453 7.272 1.00 64.69 198 SER A O 1
ATOM 1632 N N . ALA A 1 199 ? 15.949 0.421 5.399 1.00 71.00 199 ALA A N 1
ATOM 1633 C CA . ALA A 1 199 ? 15.861 -0.831 4.654 1.00 71.00 199 ALA A CA 1
ATOM 1634 C C . ALA A 1 199 ? 17.233 -1.484 4.425 1.00 71.00 199 ALA A C 1
ATOM 1636 O O . ALA A 1 199 ? 18.152 -0.874 3.882 1.00 71.00 199 ALA A O 1
ATOM 1637 N N . SER A 1 200 ? 17.350 -2.771 4.767 1.00 77.25 200 SER A N 1
ATOM 1638 C CA . SER A 1 200 ? 18.553 -3.560 4.472 1.00 77.25 200 SER A CA 1
ATOM 1639 C C . SER A 1 200 ? 18.563 -4.050 3.022 1.00 77.25 200 SER A C 1
ATOM 1641 O O . SER A 1 200 ? 17.575 -4.624 2.549 1.00 77.25 200 SER A O 1
ATOM 1643 N N . LYS A 1 201 ? 19.722 -3.932 2.355 1.00 81.19 201 LYS A N 1
ATOM 1644 C CA . LYS A 1 201 ? 19.999 -4.555 1.045 1.00 81.19 201 LYS A CA 1
ATOM 1645 C C . LYS A 1 201 ? 19.716 -6.057 1.045 1.00 81.19 201 LYS A C 1
ATOM 1647 O O . LYS A 1 201 ? 19.331 -6.596 0.009 1.00 81.19 201 LYS A O 1
ATOM 1652 N N . GLU A 1 202 ? 19.864 -6.725 2.183 1.00 85.50 202 GLU A N 1
ATOM 1653 C CA . GLU A 1 202 ? 19.655 -8.170 2.321 1.00 85.50 202 GLU A CA 1
ATOM 1654 C C . GLU A 1 202 ? 18.231 -8.609 1.982 1.00 85.50 202 GLU A C 1
ATOM 1656 O O . GLU A 1 202 ? 18.043 -9.731 1.527 1.00 85.50 202 GLU A O 1
ATOM 1661 N N . ASN A 1 203 ? 17.241 -7.730 2.157 1.00 84.19 203 ASN A N 1
ATOM 1662 C CA . ASN A 1 203 ? 15.853 -8.035 1.811 1.00 84.19 203 ASN A CA 1
ATOM 1663 C C . ASN A 1 203 ? 15.527 -7.710 0.346 1.00 84.19 203 ASN A C 1
ATOM 1665 O O . ASN A 1 203 ? 14.462 -8.086 -0.138 1.00 84.19 203 ASN A O 1
ATOM 1669 N N . SER A 1 204 ? 16.424 -7.017 -0.363 1.00 88.75 204 SER A N 1
ATOM 1670 C CA . SER A 1 204 ? 16.244 -6.687 -1.776 1.00 88.75 204 SER A CA 1
ATOM 1671 C C . SER A 1 204 ? 16.719 -7.808 -2.699 1.00 88.75 204 SER A C 1
ATOM 1673 O O . SER A 1 204 ? 17.616 -8.598 -2.380 1.00 88.75 204 SER A O 1
ATOM 1675 N N . LEU A 1 205 ? 16.123 -7.840 -3.879 1.00 92.31 205 LEU A N 1
ATOM 1676 C CA . LEU A 1 205 ? 16.423 -8.762 -4.962 1.00 92.31 205 LEU A CA 1
ATOM 1677 C C . LEU A 1 205 ? 16.304 -8.029 -6.294 1.00 92.31 205 LEU A C 1
ATOM 1679 O O . LEU A 1 205 ? 15.736 -6.934 -6.346 1.00 92.31 205 LEU A O 1
ATOM 1683 N N . LYS A 1 206 ? 16.850 -8.632 -7.349 1.00 94.06 206 LYS A N 1
ATOM 1684 C CA . LYS A 1 206 ? 16.695 -8.101 -8.698 1.00 94.06 206 LYS A CA 1
ATOM 1685 C C . LYS A 1 206 ? 15.264 -8.270 -9.203 1.00 94.06 206 LYS A C 1
ATOM 1687 O O . LYS A 1 206 ? 14.595 -9.232 -8.820 1.00 94.06 206 LYS A O 1
ATOM 1692 N N . PHE A 1 207 ? 14.796 -7.399 -10.100 1.00 94.75 207 PHE A N 1
ATOM 1693 C CA . PHE A 1 207 ? 13.466 -7.590 -10.683 1.00 94.75 207 PHE A CA 1
ATOM 1694 C C . PHE A 1 207 ? 13.405 -8.870 -11.516 1.00 94.75 207 PHE A C 1
ATOM 1696 O O . PHE A 1 207 ? 12.437 -9.609 -11.380 1.00 94.75 207 PHE A O 1
ATOM 1703 N N . SER A 1 208 ? 14.455 -9.208 -12.270 1.00 94.19 208 SER A N 1
ATOM 1704 C CA . SER A 1 208 ? 14.551 -10.486 -13.001 1.00 94.19 208 SER A CA 1
ATOM 1705 C C . SER A 1 208 ? 14.338 -11.729 -12.126 1.00 94.19 208 SER A C 1
ATOM 1707 O O . SER A 1 208 ? 13.875 -12.748 -12.628 1.00 94.19 208 SER A O 1
ATOM 1709 N N . GLN A 1 209 ? 14.618 -11.650 -10.819 1.00 95.69 209 GLN A N 1
ATOM 1710 C CA . GLN A 1 209 ? 14.348 -12.739 -9.875 1.00 95.69 209 GLN A CA 1
ATOM 1711 C C . GLN A 1 209 ? 12.883 -12.769 -9.427 1.00 95.69 209 GLN A C 1
ATOM 1713 O O . GLN A 1 209 ? 12.302 -13.841 -9.305 1.00 95.69 209 GLN A O 1
ATOM 1718 N N . ALA A 1 210 ? 12.288 -11.603 -9.167 1.00 96.75 210 ALA A N 1
ATOM 1719 C CA . ALA A 1 210 ? 10.930 -11.490 -8.638 1.00 96.75 210 ALA A CA 1
ATOM 1720 C C . ALA A 1 210 ? 9.840 -11.646 -9.711 1.00 96.75 210 ALA A C 1
ATOM 1722 O O . ALA A 1 210 ? 8.800 -12.246 -9.446 1.00 96.75 210 ALA A O 1
ATOM 1723 N N . MET A 1 211 ? 10.053 -11.093 -10.911 1.00 96.75 211 MET A N 1
ATOM 1724 C CA . MET A 1 211 ? 9.007 -10.982 -11.933 1.00 96.75 211 MET A CA 1
ATOM 1725 C C . MET A 1 211 ? 8.434 -12.318 -12.412 1.00 96.75 211 MET A C 1
ATOM 1727 O O . MET A 1 211 ? 7.221 -12.355 -12.596 1.00 96.75 211 MET A O 1
ATOM 1731 N N . PRO A 1 212 ? 9.209 -13.410 -12.586 1.00 98.19 212 PRO A N 1
ATOM 1732 C CA . PRO A 1 212 ? 8.630 -14.704 -12.950 1.00 98.19 212 PRO A CA 1
ATOM 1733 C C . PRO A 1 212 ? 7.542 -15.161 -11.967 1.00 98.19 212 PRO A C 1
ATOM 1735 O O . PRO A 1 212 ? 6.444 -15.503 -12.389 1.00 98.19 212 PRO A O 1
ATOM 1738 N N . TYR A 1 213 ? 7.805 -15.045 -10.663 1.00 98.62 213 TYR A N 1
ATOM 1739 C CA . TYR A 1 213 ? 6.867 -15.449 -9.612 1.00 98.62 213 TYR A CA 1
ATOM 1740 C C . TYR A 1 213 ? 5.699 -14.476 -9.443 1.00 98.62 213 TYR A C 1
ATOM 1742 O O . TYR A 1 213 ? 4.596 -14.894 -9.110 1.00 98.62 213 TYR A O 1
ATOM 1750 N N . ILE A 1 214 ? 5.913 -13.176 -9.684 1.00 98.56 214 ILE A N 1
ATOM 1751 C CA . ILE A 1 214 ? 4.810 -12.205 -9.737 1.00 98.56 214 ILE A CA 1
ATOM 1752 C C . ILE A 1 214 ? 3.874 -12.535 -10.907 1.00 98.56 214 ILE A C 1
ATOM 1754 O O . ILE A 1 214 ? 2.663 -12.509 -10.727 1.00 98.56 214 ILE A O 1
ATOM 1758 N N . LYS A 1 215 ? 4.414 -12.848 -12.091 1.00 98.56 215 LYS A N 1
ATOM 1759 C CA . LYS A 1 215 ? 3.622 -13.202 -13.281 1.00 98.56 215 LYS A CA 1
ATOM 1760 C C . LYS A 1 215 ? 2.826 -14.487 -13.066 1.00 98.56 215 LYS A C 1
ATOM 1762 O O . LYS A 1 215 ? 1.620 -14.482 -13.269 1.00 98.56 215 LYS A O 1
ATOM 1767 N N . GLU A 1 216 ? 3.470 -15.527 -12.545 1.00 98.69 216 GLU A N 1
ATOM 1768 C CA . GLU A 1 216 ? 2.795 -16.771 -12.161 1.00 98.69 216 GLU A CA 1
ATOM 1769 C C . GLU A 1 216 ? 1.680 -16.522 -11.131 1.00 98.69 216 GLU A C 1
ATOM 1771 O O . GLU A 1 216 ? 0.557 -16.991 -11.294 1.00 98.69 216 GLU A O 1
ATOM 1776 N N . ALA A 1 217 ? 1.945 -15.709 -10.105 1.00 98.75 217 ALA A N 1
ATOM 1777 C CA . ALA A 1 217 ? 0.932 -15.336 -9.124 1.00 98.75 217 ALA A CA 1
ATOM 1778 C C . ALA A 1 217 ? -0.234 -14.547 -9.753 1.00 98.75 217 ALA A C 1
ATOM 1780 O O . ALA A 1 217 ? -1.384 -14.761 -9.381 1.00 98.75 217 ALA A O 1
ATOM 1781 N N . ILE A 1 218 ? 0.028 -13.663 -10.722 1.00 98.44 218 ILE A N 1
ATOM 1782 C CA . ILE A 1 218 ? -1.020 -12.963 -11.484 1.00 98.44 218 ILE A CA 1
ATOM 1783 C C . ILE A 1 218 ? -1.887 -13.950 -12.271 1.00 98.44 218 ILE A C 1
ATOM 1785 O O . ILE A 1 218 ? -3.098 -13.746 -12.350 1.00 98.44 218 ILE A O 1
ATOM 1789 N N . ASP A 1 219 ? -1.296 -14.985 -12.865 1.00 98.25 219 ASP A N 1
ATOM 1790 C CA . ASP A 1 219 ? -2.028 -16.006 -13.622 1.00 98.25 219 ASP A CA 1
ATOM 1791 C C . ASP A 1 219 ? -2.924 -16.865 -12.730 1.00 98.25 219 ASP A C 1
ATOM 1793 O O . ASP A 1 219 ? -4.013 -17.249 -13.154 1.00 98.25 219 ASP A O 1
ATOM 1797 N N . ILE A 1 220 ? -2.500 -17.105 -11.488 1.00 98.62 220 ILE A N 1
ATOM 1798 C CA . ILE A 1 220 ? -3.287 -17.812 -10.473 1.00 98.62 220 ILE A CA 1
ATOM 1799 C C . ILE A 1 220 ? -4.438 -16.946 -9.952 1.00 98.62 220 ILE A C 1
ATOM 1801 O O . ILE A 1 220 ? -5.530 -17.465 -9.725 1.00 98.62 220 ILE A O 1
ATOM 1805 N N . LEU A 1 221 ? -4.208 -15.649 -9.727 1.00 98.06 221 LEU A N 1
ATOM 1806 C CA . LEU A 1 221 ? -5.204 -14.752 -9.134 1.00 98.06 221 LEU A CA 1
ATOM 1807 C C . LEU A 1 221 ? -6.468 -14.635 -9.999 1.00 98.06 221 LEU A C 1
ATOM 1809 O O . LEU A 1 221 ? -6.393 -14.410 -11.212 1.00 98.06 221 LEU A O 1
ATOM 1813 N N . ASP A 1 222 ? -7.628 -14.703 -9.342 1.00 95.00 222 ASP A N 1
ATOM 1814 C CA . ASP A 1 222 ? -8.924 -14.455 -9.968 1.00 95.00 222 ASP A CA 1
ATOM 1815 C C . ASP A 1 222 ? -8.942 -13.067 -10.629 1.00 95.00 222 ASP A C 1
ATOM 1817 O O . ASP A 1 222 ? -8.498 -12.063 -10.059 1.00 95.00 222 ASP A O 1
ATOM 1821 N N . LYS A 1 223 ? -9.434 -12.995 -11.870 1.00 90.31 223 LYS A N 1
ATOM 1822 C CA . LYS A 1 223 ? -9.368 -11.766 -12.671 1.00 90.31 223 LYS A CA 1
ATOM 1823 C C . LYS A 1 223 ? -10.361 -10.690 -12.227 1.00 90.31 223 LYS A C 1
ATOM 1825 O O . LYS A 1 223 ? -10.162 -9.540 -12.626 1.00 90.31 223 LYS A O 1
ATOM 1830 N N . GLY A 1 224 ? -11.350 -11.036 -11.400 1.00 91.50 224 GLY A N 1
ATOM 1831 C CA . GLY A 1 224 ? -12.233 -10.113 -10.689 1.00 91.50 224 GLY A CA 1
ATOM 1832 C C . GLY A 1 224 ? -11.539 -9.366 -9.545 1.00 91.50 224 GLY A C 1
ATOM 1833 O O . GLY A 1 224 ? -12.007 -8.302 -9.143 1.00 91.50 224 GLY A O 1
ATOM 1834 N N . ILE A 1 225 ? -10.384 -9.849 -9.071 1.00 95.19 225 ILE A N 1
ATOM 1835 C CA . ILE A 1 225 ? -9.545 -9.119 -8.116 1.00 95.19 225 ILE A CA 1
ATOM 1836 C C . ILE A 1 225 ? -8.829 -7.975 -8.846 1.00 95.19 225 ILE A C 1
ATOM 1838 O O . ILE A 1 225 ? -8.196 -8.153 -9.899 1.00 95.19 225 ILE A O 1
ATOM 1842 N N . LYS A 1 226 ? -8.834 -6.775 -8.254 1.00 94.81 226 LYS A N 1
ATOM 1843 C CA . LYS A 1 226 ? -8.031 -5.659 -8.764 1.00 94.81 226 LYS A CA 1
ATOM 1844 C C . LYS A 1 226 ? -6.556 -5.858 -8.417 1.00 94.81 226 LYS A C 1
ATOM 1846 O O . LYS A 1 226 ? -6.085 -5.507 -7.337 1.00 94.81 226 LYS A O 1
ATOM 1851 N N . ILE A 1 227 ? -5.819 -6.440 -9.359 1.00 96.00 227 ILE A N 1
ATOM 1852 C CA . ILE A 1 227 ? -4.400 -6.781 -9.196 1.00 96.00 227 ILE A CA 1
ATOM 1853 C C . ILE A 1 227 ? -3.507 -5.621 -9.649 1.00 96.00 227 ILE A C 1
ATOM 1855 O O . ILE A 1 227 ? -3.731 -5.046 -10.725 1.00 96.00 227 ILE A O 1
ATOM 1859 N N . ARG A 1 228 ? -2.477 -5.300 -8.854 1.00 95.62 228 ARG A N 1
ATOM 1860 C CA . ARG A 1 228 ? -1.466 -4.277 -9.168 1.00 95.62 228 ARG A CA 1
ATOM 1861 C C . ARG A 1 228 ? -0.057 -4.702 -8.774 1.00 95.62 228 ARG A C 1
ATOM 1863 O O . ARG A 1 228 ? 0.168 -5.193 -7.673 1.00 95.62 228 ARG A O 1
ATOM 1870 N N . VAL A 1 229 ? 0.908 -4.421 -9.642 1.00 96.25 229 VAL A N 1
ATOM 1871 C CA . VAL A 1 229 ? 2.344 -4.519 -9.367 1.00 96.25 229 VAL A CA 1
ATOM 1872 C C . VAL A 1 229 ? 2.902 -3.111 -9.281 1.00 96.25 229 VAL A C 1
ATOM 1874 O O . VAL A 1 229 ? 2.962 -2.380 -10.272 1.00 96.25 229 VAL A O 1
ATOM 1877 N N . ARG A 1 230 ? 3.262 -2.702 -8.066 1.00 93.62 230 ARG A N 1
ATOM 1878 C CA . ARG A 1 230 ? 3.585 -1.307 -7.786 1.00 93.62 230 ARG A CA 1
ATOM 1879 C C . ARG A 1 230 ? 5.040 -0.984 -8.111 1.00 93.62 230 ARG A C 1
ATOM 1881 O O . ARG A 1 230 ? 5.943 -1.748 -7.785 1.00 93.62 230 ARG A O 1
ATOM 1888 N N . TYR A 1 231 ? 5.266 0.204 -8.669 1.00 89.06 231 TYR A N 1
ATOM 1889 C CA . TYR A 1 231 ? 6.593 0.825 -8.780 1.00 89.06 231 TYR A CA 1
ATOM 1890 C C . TYR A 1 231 ? 7.628 0.052 -9.623 1.00 89.06 231 TYR A C 1
ATOM 1892 O O . TYR A 1 231 ? 8.831 0.199 -9.397 1.00 89.06 231 TYR A O 1
ATOM 1900 N N . VAL A 1 232 ? 7.189 -0.735 -10.611 1.00 92.00 232 VAL A N 1
ATOM 1901 C CA . VAL A 1 232 ? 8.082 -1.478 -11.519 1.00 92.00 232 VAL A CA 1
ATOM 1902 C C . VAL A 1 232 ? 8.107 -0.869 -12.922 1.00 92.00 232 VAL A C 1
ATOM 1904 O O . VAL A 1 232 ? 7.054 -0.487 -13.428 1.00 92.00 232 VAL A O 1
ATOM 1907 N N . PRO A 1 233 ? 9.273 -0.796 -13.590 1.00 92.31 233 PRO A N 1
ATOM 1908 C CA . PRO A 1 233 ? 9.334 -0.407 -14.996 1.00 92.31 233 PRO A CA 1
ATOM 1909 C C . PRO A 1 233 ? 8.613 -1.416 -15.901 1.00 92.31 233 PRO A C 1
ATOM 1911 O O . PRO A 1 233 ? 8.707 -2.624 -15.695 1.00 92.31 233 PRO A O 1
ATOM 1914 N N . PHE A 1 234 ? 7.983 -0.948 -16.981 1.00 92.88 234 PHE A N 1
ATOM 1915 C CA . PHE A 1 234 ? 7.289 -1.831 -17.933 1.00 92.88 234 PHE A CA 1
ATOM 1916 C C . PHE A 1 234 ? 8.187 -2.906 -18.566 1.00 92.88 234 PHE A C 1
ATOM 1918 O O . PHE A 1 234 ? 7.714 -3.997 -18.874 1.00 92.88 234 PHE A O 1
ATOM 1925 N N . CYS A 1 235 ? 9.485 -2.635 -18.745 1.00 93.88 235 CYS A N 1
ATOM 1926 C CA . CYS A 1 235 ? 10.409 -3.562 -19.408 1.00 93.88 235 CYS A CA 1
ATOM 1927 C C . CYS A 1 235 ? 10.585 -4.907 -18.698 1.00 93.88 235 CYS A C 1
ATOM 1929 O O . CYS A 1 235 ? 10.834 -5.905 -19.373 1.00 93.88 235 CYS A O 1
ATOM 1931 N N . VAL A 1 236 ? 10.380 -4.960 -17.379 1.00 94.31 236 VAL A N 1
ATOM 1932 C CA . VAL A 1 236 ? 10.457 -6.211 -16.606 1.00 94.31 236 VAL A CA 1
ATOM 1933 C C . VAL A 1 236 ? 9.107 -6.945 -16.532 1.00 94.31 236 VAL A C 1
ATOM 1935 O O . VAL A 1 236 ? 9.034 -8.083 -16.075 1.00 94.31 236 VAL A O 1
ATOM 1938 N N . MET A 1 237 ? 8.039 -6.334 -17.056 1.00 95.19 237 MET A N 1
ATOM 1939 C CA . MET A 1 237 ? 6.655 -6.821 -17.006 1.00 95.19 237 MET A CA 1
ATOM 1940 C C . MET A 1 237 ? 6.040 -7.043 -18.396 1.00 95.19 237 MET A C 1
ATOM 1942 O O . MET A 1 237 ? 4.828 -6.965 -18.555 1.00 95.19 237 MET A O 1
ATOM 1946 N N . GLN A 1 238 ? 6.856 -7.359 -19.406 1.00 93.44 238 GLN A N 1
ATOM 1947 C CA . GLN A 1 238 ? 6.374 -7.704 -20.754 1.00 93.44 238 GLN A CA 1
ATOM 1948 C C . GLN A 1 238 ? 5.296 -8.797 -20.713 1.00 93.44 238 GLN A C 1
ATOM 1950 O O . GLN A 1 238 ? 5.510 -9.833 -20.070 1.00 93.44 238 GLN A O 1
ATOM 1955 N N . GLY A 1 239 ? 4.170 -8.546 -21.387 1.00 93.50 239 GLY A N 1
ATOM 1956 C CA . GLY A 1 239 ? 2.972 -9.393 -21.414 1.00 93.50 239 GLY A CA 1
ATOM 1957 C C . GLY A 1 239 ? 1.990 -9.132 -20.265 1.00 93.50 239 GLY A C 1
ATOM 1958 O O . GLY A 1 239 ? 0.889 -9.665 -20.278 1.00 93.50 239 GLY A O 1
ATOM 1959 N N . TYR A 1 240 ? 2.382 -8.322 -19.281 1.00 94.88 240 TYR A N 1
ATOM 1960 C CA . TYR A 1 240 ? 1.653 -8.064 -18.036 1.00 94.88 240 TYR A CA 1
ATOM 1961 C C . TYR A 1 240 ? 1.592 -6.560 -17.728 1.00 94.88 240 TYR A C 1
ATOM 1963 O O . TYR A 1 240 ? 1.428 -6.145 -16.579 1.00 94.88 240 TYR A O 1
ATOM 1971 N N . GLU A 1 241 ? 1.755 -5.708 -18.742 1.00 91.62 241 GLU A N 1
ATOM 1972 C CA . GLU A 1 241 ? 1.862 -4.262 -18.553 1.00 91.62 241 GLU A CA 1
ATOM 1973 C C . GLU A 1 241 ? 0.597 -3.621 -17.971 1.00 91.62 241 GLU A C 1
ATOM 1975 O O . GLU A 1 241 ? 0.695 -2.594 -17.305 1.00 91.62 241 GLU A O 1
ATOM 1980 N N . GLU A 1 242 ? -0.573 -4.238 -18.156 1.00 89.12 242 GLU A N 1
ATOM 1981 C CA . GLU A 1 242 ? -1.843 -3.771 -17.578 1.00 89.12 242 GLU A CA 1
ATOM 1982 C C . GLU A 1 242 ? -1.876 -3.821 -16.040 1.00 89.12 242 GLU A C 1
ATOM 1984 O O . GLU A 1 242 ? -2.660 -3.112 -15.408 1.00 89.12 242 GLU A O 1
ATOM 1989 N N . TYR A 1 243 ? -1.029 -4.652 -15.426 1.00 93.19 243 TYR A N 1
ATOM 1990 C CA . TYR A 1 243 ? -0.946 -4.795 -13.973 1.00 93.19 243 TYR A CA 1
ATOM 1991 C C . TYR A 1 243 ? 0.026 -3.787 -13.355 1.00 93.19 243 TYR A C 1
ATOM 1993 O O . TYR A 1 243 ? 0.025 -3.604 -12.138 1.00 93.19 243 TYR A O 1
ATOM 2001 N N . VAL A 1 244 ? 0.865 -3.134 -14.162 1.00 92.81 244 VAL A N 1
ATOM 2002 C CA . VAL A 1 244 ? 1.865 -2.179 -13.682 1.00 92.81 244 VAL A CA 1
ATOM 2003 C C . VAL A 1 244 ? 1.178 -0.902 -13.212 1.00 92.81 244 VAL A C 1
ATOM 2005 O O . VAL A 1 244 ? 0.471 -0.245 -13.973 1.00 92.81 244 VAL A O 1
ATOM 2008 N N . ALA A 1 245 ? 1.439 -0.515 -11.964 1.00 91.50 245 ALA A N 1
ATOM 2009 C CA . ALA A 1 245 ? 1.016 0.774 -11.437 1.00 91.50 245 ALA A CA 1
ATOM 2010 C C . ALA A 1 245 ? 2.182 1.539 -10.813 1.00 91.50 245 ALA A C 1
ATOM 2012 O O . ALA A 1 245 ? 2.620 1.262 -9.692 1.00 91.50 245 ALA A O 1
ATOM 2013 N N . MET A 1 246 ? 2.674 2.527 -11.552 1.00 89.06 246 MET A N 1
ATOM 2014 C CA . MET A 1 246 ? 3.599 3.539 -11.054 1.00 89.06 246 MET A CA 1
ATOM 2015 C C . MET A 1 246 ? 2.817 4.811 -10.648 1.00 89.06 246 MET A C 1
ATOM 2017 O O . MET A 1 246 ? 1.586 4.794 -10.675 1.00 89.06 246 MET A O 1
ATOM 2021 N N . TYR A 1 247 ? 3.472 5.903 -10.239 1.00 89.19 247 TYR A N 1
ATOM 2022 C CA . TYR A 1 247 ? 2.799 7.170 -9.895 1.00 89.19 247 TYR A CA 1
ATOM 2023 C C . TYR A 1 247 ? 1.811 7.656 -10.971 1.00 89.19 247 TYR A C 1
ATOM 2025 O O . TYR A 1 247 ? 0.690 8.028 -10.635 1.00 89.19 247 TYR A O 1
ATOM 2033 N N . LEU A 1 248 ? 2.175 7.591 -12.256 1.00 86.62 248 LEU A N 1
ATOM 2034 C CA . LEU A 1 248 ? 1.298 8.033 -13.352 1.00 86.62 248 LEU A CA 1
ATOM 2035 C C . LEU A 1 248 ? 0.036 7.177 -13.510 1.00 86.62 248 LEU A C 1
ATOM 2037 O O . LEU A 1 248 ? -1.012 7.692 -13.875 1.00 86.62 248 LEU A O 1
ATOM 2041 N N . GLN A 1 249 ? 0.108 5.871 -13.254 1.00 86.12 249 GLN A N 1
ATOM 2042 C CA . GLN A 1 249 ? -1.070 4.999 -13.340 1.00 86.12 249 GLN A CA 1
ATOM 2043 C C . GLN A 1 249 ? -1.898 5.047 -12.057 1.00 86.12 249 GLN A C 1
ATOM 2045 O O . GLN A 1 249 ? -3.118 4.898 -12.093 1.00 86.12 249 GLN A O 1
ATOM 2050 N N . ARG A 1 250 ? -1.242 5.235 -10.908 1.00 87.62 250 ARG A N 1
ATOM 2051 C CA . ARG A 1 250 ? -1.890 5.100 -9.606 1.00 87.62 250 ARG A CA 1
ATOM 2052 C C . ARG A 1 250 ? -2.791 6.273 -9.234 1.00 87.62 250 ARG A C 1
ATOM 2054 O O . ARG A 1 250 ? -3.673 6.093 -8.408 1.00 87.62 250 ARG A O 1
ATOM 2061 N N . MET A 1 251 ? -2.584 7.446 -9.829 1.00 87.25 251 MET A N 1
ATOM 2062 C CA . MET A 1 251 ? -3.445 8.614 -9.602 1.00 87.25 251 MET A CA 1
ATOM 2063 C C . MET A 1 251 ? -4.919 8.356 -9.964 1.00 87.25 251 MET A C 1
ATOM 2065 O O . MET A 1 251 ? -5.797 9.059 -9.476 1.00 87.25 251 MET A O 1
ATOM 2069 N N . PHE A 1 252 ? -5.185 7.322 -10.771 1.00 85.94 252 PHE A N 1
ATOM 2070 C CA . PHE A 1 252 ? -6.521 6.853 -11.161 1.00 85.94 252 PHE A CA 1
ATOM 2071 C C . PHE A 1 252 ? -6.972 5.592 -10.411 1.00 85.94 252 PHE A C 1
ATOM 2073 O O . PHE A 1 252 ? -7.991 4.989 -10.742 1.00 85.94 252 PHE A O 1
ATOM 2080 N N . ASP A 1 253 ? -6.189 5.120 -9.444 1.00 89.06 253 ASP A N 1
ATOM 2081 C CA . ASP A 1 253 ? -6.500 3.913 -8.695 1.00 89.06 253 ASP A CA 1
ATOM 2082 C C . ASP A 1 253 ? -7.207 4.267 -7.384 1.00 89.06 253 ASP A C 1
ATOM 2084 O O . ASP A 1 253 ? -6.591 4.783 -6.457 1.00 89.06 253 ASP A O 1
ATOM 2088 N N . GLU A 1 254 ? -8.499 3.944 -7.294 1.00 89.19 254 GLU A N 1
ATOM 2089 C CA . GLU A 1 254 ? -9.351 4.205 -6.118 1.00 89.19 254 GLU A CA 1
ATOM 2090 C C . GLU A 1 254 ? -8.831 3.603 -4.795 1.00 89.19 254 GLU A C 1
ATOM 2092 O O . GLU A 1 254 ? -9.239 4.018 -3.709 1.00 89.19 254 GLU A O 1
ATOM 2097 N N . TYR A 1 255 ? -7.934 2.614 -4.873 1.00 92.75 255 TYR A N 1
ATOM 2098 C CA . TYR A 1 255 ? 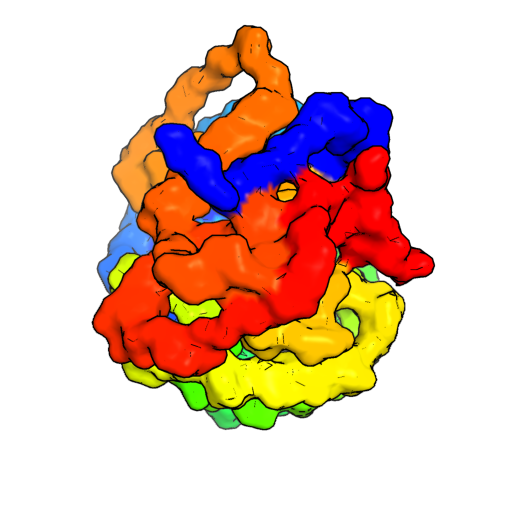-7.310 1.967 -3.718 1.00 92.75 255 TYR A CA 1
ATOM 2099 C C . TYR A 1 255 ? -5.876 2.439 -3.474 1.00 92.75 255 TYR A C 1
ATOM 2101 O O . TYR A 1 255 ? -5.139 1.783 -2.738 1.00 92.75 255 TYR A O 1
ATOM 2109 N N . GLU A 1 256 ? -5.453 3.536 -4.092 1.00 92.75 256 GLU A N 1
ATOM 2110 C CA . GLU A 1 256 ? -4.115 4.090 -3.927 1.00 92.75 256 GLU A CA 1
ATOM 2111 C C . GLU A 1 256 ? -4.171 5.577 -3.590 1.00 92.75 256 GLU A C 1
ATOM 2113 O O . GLU A 1 256 ? -5.168 6.259 -3.822 1.00 92.75 256 GLU A O 1
ATOM 2118 N N . TRP A 1 257 ? -3.101 6.071 -2.980 1.00 94.50 257 TRP A N 1
ATOM 2119 C CA . TRP A 1 257 ? -3.082 7.408 -2.409 1.00 94.50 257 TRP A CA 1
ATOM 2120 C C . TRP A 1 257 ? -2.749 8.496 -3.430 1.00 94.50 257 TRP A C 1
ATOM 2122 O O . TRP A 1 257 ? -1.835 8.326 -4.252 1.00 94.50 257 TRP A O 1
ATOM 2132 N N . SER A 1 258 ? -3.402 9.654 -3.286 1.00 93.50 258 SER A N 1
ATOM 2133 C CA . SER A 1 258 ? -2.967 10.905 -3.917 1.00 93.50 258 SER A CA 1
ATOM 2134 C C . SER A 1 258 ? -1.524 11.197 -3.511 1.00 93.50 258 SER A C 1
ATOM 2136 O O . SER A 1 258 ? -1.158 11.207 -2.332 1.00 93.50 258 SER A O 1
ATOM 2138 N N . GLU A 1 259 ? -0.663 11.392 -4.504 1.00 93.12 259 GLU A N 1
ATOM 2139 C CA . GLU A 1 259 ? 0.731 11.731 -4.268 1.00 93.12 259 GLU A CA 1
ATOM 2140 C C . GLU A 1 259 ? 0.868 13.131 -3.676 1.00 93.12 259 GLU A C 1
ATOM 2142 O O . GLU A 1 259 ? 1.734 13.347 -2.826 1.00 93.12 259 GLU A O 1
ATOM 2147 N N . TYR A 1 260 ? -0.001 14.070 -4.058 1.00 92.75 260 TYR A N 1
ATOM 2148 C CA . TYR A 1 260 ? 0.004 15.406 -3.475 1.00 92.75 260 TYR A CA 1
ATOM 2149 C C . TYR A 1 260 ? -0.219 15.370 -1.961 1.00 92.75 260 TYR A C 1
ATOM 2151 O O . TYR A 1 260 ? 0.600 15.904 -1.203 1.00 92.75 260 TYR A O 1
ATOM 2159 N N . THR A 1 261 ? -1.266 14.686 -1.494 1.00 92.94 261 THR A N 1
ATOM 2160 C CA . THR A 1 261 ? -1.573 14.627 -0.058 1.00 92.94 261 THR A CA 1
ATOM 2161 C C . THR A 1 261 ? -0.552 13.811 0.723 1.00 92.94 261 THR A C 1
ATOM 2163 O O . THR A 1 261 ? -0.145 14.224 1.810 1.00 92.94 261 THR A O 1
ATOM 2166 N N . VAL A 1 262 ? -0.048 12.705 0.163 1.00 92.19 262 VAL A N 1
ATOM 2167 C CA . VAL A 1 262 ? 1.039 11.931 0.787 1.00 92.19 262 VAL A CA 1
ATOM 2168 C C . VAL A 1 262 ? 2.272 12.805 1.004 1.00 92.19 262 VAL A C 1
ATOM 2170 O O . VAL A 1 262 ? 2.843 12.792 2.095 1.00 92.19 262 VAL A O 1
ATOM 2173 N N . ARG A 1 263 ? 2.665 13.603 0.003 1.00 90.88 263 ARG A N 1
ATOM 2174 C CA . ARG A 1 263 ? 3.799 14.528 0.130 1.00 90.88 263 ARG A CA 1
ATOM 2175 C C . ARG A 1 263 ? 3.528 15.635 1.141 1.00 90.88 263 ARG A C 1
ATOM 2177 O O . ARG A 1 263 ? 4.433 15.971 1.903 1.00 90.88 263 ARG A O 1
ATOM 2184 N N . LYS A 1 264 ? 2.309 16.180 1.177 1.00 90.81 264 LYS A N 1
ATOM 2185 C CA . LYS A 1 264 ? 1.906 17.216 2.141 1.00 90.81 264 LYS A CA 1
ATOM 2186 C C . LYS A 1 264 ? 2.026 16.715 3.584 1.00 90.81 264 LYS A C 1
ATOM 2188 O O . LYS A 1 264 ? 2.545 17.429 4.439 1.00 90.81 264 LYS A O 1
ATOM 2193 N N . PHE A 1 265 ? 1.615 15.475 3.845 1.00 93.50 265 PHE A N 1
ATOM 2194 C CA . PHE A 1 265 ? 1.640 14.882 5.187 1.00 93.50 265 PHE A CA 1
ATOM 2195 C C . PHE A 1 265 ? 2.980 14.248 5.569 1.00 93.50 265 PHE A C 1
ATOM 2197 O O . PHE A 1 265 ? 3.180 13.860 6.719 1.00 93.50 265 PHE A O 1
ATOM 2204 N N . GLU A 1 266 ? 3.940 14.167 4.647 1.00 88.69 266 GLU A N 1
ATOM 2205 C CA . GLU A 1 266 ? 5.235 13.531 4.904 1.00 88.69 266 GLU A CA 1
ATOM 2206 C C . GLU A 1 266 ? 6.010 14.211 6.047 1.00 88.69 266 GLU A C 1
ATOM 2208 O O . GLU A 1 266 ? 6.761 13.557 6.769 1.00 88.69 266 GLU A O 1
ATOM 2213 N N . HIS A 1 267 ? 5.785 15.507 6.278 1.00 86.25 267 HIS A N 1
ATOM 2214 C CA . HIS A 1 267 ? 6.396 16.259 7.377 1.00 86.25 267 HIS A CA 1
ATOM 2215 C C . HIS A 1 267 ? 5.995 15.750 8.771 1.00 86.25 267 HIS A C 1
ATOM 2217 O O . HIS A 1 267 ? 6.805 15.832 9.699 1.00 86.25 267 HIS A O 1
ATOM 2223 N N . VAL A 1 268 ? 4.811 15.144 8.910 1.00 89.38 268 VAL A N 1
ATOM 2224 C CA . VAL A 1 268 ? 4.318 14.590 10.182 1.00 89.38 268 VAL A CA 1
ATOM 2225 C C . VAL A 1 268 ? 5.222 13.467 10.693 1.00 89.38 268 VAL A C 1
ATOM 2227 O O . VAL A 1 268 ? 5.420 13.316 11.898 1.00 89.38 268 VAL A O 1
ATOM 2230 N N . ARG A 1 269 ? 5.886 12.731 9.791 1.00 86.12 269 ARG A N 1
ATOM 2231 C CA . ARG A 1 269 ? 6.898 11.719 10.146 1.00 86.12 269 ARG A CA 1
ATOM 2232 C C . ARG A 1 269 ? 8.062 12.280 10.961 1.00 86.12 269 ARG A C 1
ATOM 2234 O O . ARG A 1 269 ? 8.740 11.519 11.652 1.00 86.12 269 ARG A O 1
ATOM 2241 N N . PHE A 1 270 ? 8.290 13.585 10.870 1.00 86.06 270 PHE A N 1
ATOM 2242 C CA . PHE A 1 270 ? 9.327 14.320 11.583 1.00 86.06 270 PHE A CA 1
ATOM 2243 C C . PHE A 1 270 ? 8.751 15.177 12.720 1.00 86.06 270 PHE A C 1
ATOM 2245 O O . PHE A 1 270 ? 9.419 16.109 13.162 1.00 86.06 270 PHE A O 1
ATOM 2252 N N . ASN A 1 271 ? 7.527 14.868 13.171 1.00 86.19 271 ASN A N 1
ATOM 2253 C CA . ASN A 1 271 ? 6.779 15.599 14.194 1.00 86.19 271 ASN A CA 1
ATOM 2254 C C . ASN A 1 271 ? 6.654 17.102 13.887 1.00 86.19 271 ASN A C 1
ATOM 2256 O O . ASN A 1 271 ? 6.865 17.953 14.748 1.00 86.19 271 ASN A O 1
ATOM 2260 N N . ARG A 1 272 ? 6.378 17.423 12.621 1.00 87.56 272 ARG A N 1
ATOM 2261 C CA . ARG A 1 272 ? 6.121 18.790 12.160 1.00 87.56 272 ARG A CA 1
ATOM 2262 C C . ARG A 1 272 ? 4.648 18.946 11.826 1.00 87.56 272 ARG A C 1
ATOM 2264 O O . ARG A 1 272 ? 4.020 17.982 11.387 1.00 87.56 272 ARG A O 1
ATOM 2271 N N . ASP A 1 273 ? 4.146 20.158 12.010 1.00 89.88 273 ASP A N 1
ATOM 2272 C CA . ASP A 1 273 ? 2.764 20.497 11.699 1.00 89.88 273 ASP A CA 1
ATOM 2273 C C . ASP A 1 273 ? 2.469 20.368 10.203 1.00 89.88 273 ASP A C 1
ATOM 2275 O O . ASP A 1 273 ? 3.349 20.514 9.341 1.00 89.88 273 ASP A O 1
ATOM 2279 N N . VAL A 1 274 ? 1.204 20.095 9.899 1.00 87.81 274 VAL A N 1
ATOM 2280 C CA . VAL A 1 274 ? 0.687 20.171 8.536 1.00 87.81 274 VAL A CA 1
ATOM 2281 C C . VAL A 1 274 ? 0.520 21.647 8.201 1.00 87.81 274 VAL A C 1
ATOM 2283 O O . VAL A 1 274 ? -0.206 22.367 8.880 1.00 87.81 274 VAL A O 1
ATOM 2286 N N . SER A 1 275 ? 1.211 22.114 7.160 1.00 81.38 275 SER A N 1
ATOM 2287 C CA . SER A 1 275 ? 1.054 23.500 6.717 1.00 81.38 275 SER A CA 1
ATOM 2288 C C . SER A 1 275 ? -0.379 23.772 6.276 1.00 81.38 275 SER A C 1
ATOM 2290 O O . SER A 1 275 ? -1.047 22.883 5.740 1.00 81.38 275 SER A O 1
ATOM 2292 N N . GLU A 1 276 ? -0.814 25.019 6.455 1.00 78.38 276 GLU A N 1
ATOM 2293 C CA . GLU A 1 276 ? -2.151 25.470 6.078 1.00 78.38 276 GLU A CA 1
ATOM 2294 C C . GLU A 1 276 ? -2.501 25.089 4.629 1.00 78.38 276 GLU A C 1
ATOM 2296 O O . GLU A 1 276 ? -1.641 24.854 3.759 1.00 78.38 276 GLU A O 1
ATOM 2301 N N . LEU A 1 277 ? -3.801 24.936 4.391 1.00 76.31 277 LEU A N 1
ATOM 2302 C CA . LEU A 1 277 ? -4.324 24.681 3.061 1.00 76.31 277 LEU A CA 1
ATOM 2303 C C . LEU A 1 277 ? -4.356 25.998 2.280 1.00 76.31 277 LEU A C 1
ATOM 230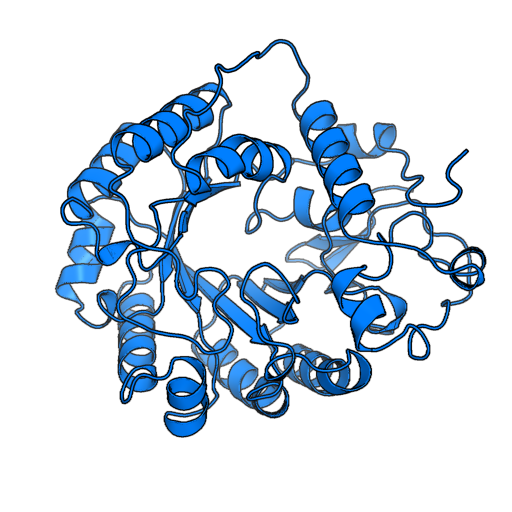5 O O . LEU A 1 277 ? -5.165 26.869 2.577 1.00 76.31 277 LEU A O 1
ATOM 2309 N N . ASP A 1 278 ? -3.511 26.110 1.259 1.00 70.69 278 ASP A N 1
ATOM 2310 C CA . ASP A 1 278 ? -3.634 27.144 0.231 1.00 70.69 278 ASP A CA 1
ATOM 2311 C C . ASP A 1 278 ? -4.487 26.573 -0.911 1.00 70.69 278 ASP A C 1
ATOM 2313 O O . ASP A 1 278 ? -4.009 25.813 -1.752 1.00 70.69 278 ASP A O 1
ATOM 2317 N N . CYS A 1 279 ? -5.797 26.819 -0.863 1.00 62.25 279 CYS A N 1
ATOM 2318 C CA . CYS A 1 279 ? -6.786 26.221 -1.767 1.00 62.25 279 CYS A CA 1
ATOM 2319 C C . CYS A 1 279 ? -7.083 27.067 -3.016 1.00 62.25 279 CYS A C 1
ATOM 2321 O O . CYS A 1 279 ? -8.214 27.086 -3.501 1.00 62.25 279 CYS A O 1
ATOM 2323 N N . THR A 1 280 ? -6.081 27.760 -3.553 1.00 64.75 280 THR A N 1
ATOM 2324 C CA . THR A 1 280 ? -6.216 28.537 -4.797 1.00 64.75 280 THR A CA 1
ATOM 2325 C C . THR A 1 280 ? -5.905 27.728 -6.063 1.00 64.75 280 THR A C 1
ATOM 2327 O O . THR A 1 280 ? -6.245 28.161 -7.165 1.00 64.75 280 THR A O 1
ATOM 2330 N N . GLU A 1 281 ? -5.308 26.542 -5.917 1.00 69.44 281 GLU A N 1
ATOM 2331 C CA . GLU A 1 281 ? -4.774 25.740 -7.022 1.00 69.44 281 GLU A CA 1
ATOM 2332 C C . GLU A 1 281 ? -5.673 24.544 -7.394 1.00 69.44 281 GLU A C 1
ATOM 2334 O O . GLU A 1 281 ? -6.340 23.928 -6.557 1.00 69.44 281 GLU A O 1
ATOM 2339 N N . ASP A 1 282 ? -5.690 24.201 -8.682 1.00 85.12 282 ASP A N 1
ATOM 2340 C CA . ASP A 1 282 ? -6.470 23.094 -9.228 1.00 85.12 282 ASP A CA 1
ATOM 2341 C C . ASP A 1 282 ? -5.903 21.728 -8.780 1.00 85.12 282 ASP A C 1
ATOM 2343 O O . ASP A 1 282 ? -4.704 21.464 -8.888 1.00 85.12 282 ASP A O 1
ATOM 2347 N N . LYS A 1 283 ? -6.767 20.824 -8.288 1.00 85.56 283 LYS A N 1
ATOM 2348 C CA . LYS A 1 283 ? -6.347 19.510 -7.756 1.00 85.56 283 LYS A CA 1
ATOM 2349 C C . LYS A 1 283 ? -5.570 18.664 -8.762 1.00 85.56 283 LYS A C 1
ATOM 2351 O O . LYS A 1 283 ? -4.668 17.931 -8.362 1.00 85.56 283 LYS A O 1
ATOM 2356 N N . TRP A 1 284 ? -5.925 18.746 -10.042 1.00 86.88 284 TRP A N 1
ATOM 2357 C CA . TRP A 1 284 ? -5.213 18.026 -11.089 1.00 86.88 284 TRP A CA 1
ATOM 2358 C C . TRP A 1 284 ? -3.796 18.558 -11.249 1.00 86.88 284 TRP A C 1
ATOM 2360 O O . TRP A 1 284 ? -2.854 17.770 -11.298 1.00 86.88 284 TRP A O 1
ATOM 2370 N N . GLU A 1 285 ? -3.623 19.875 -11.277 1.00 86.38 285 GLU A N 1
ATOM 2371 C CA . GLU A 1 285 ? -2.297 20.492 -11.372 1.00 86.38 285 GLU A CA 1
ATOM 2372 C C . GLU A 1 285 ? -1.419 20.143 -10.162 1.00 86.38 285 GLU A C 1
ATOM 2374 O O . GLU A 1 285 ? -0.265 19.744 -10.338 1.00 86.38 285 GLU A O 1
ATOM 2379 N N . LEU A 1 286 ? -1.993 20.187 -8.955 1.00 88.62 286 LEU A N 1
ATOM 2380 C CA . LEU A 1 286 ? -1.332 19.791 -7.709 1.00 88.62 286 LEU A CA 1
ATOM 2381 C C . LEU A 1 286 ? -0.846 18.335 -7.731 1.00 88.62 286 LEU A C 1
ATOM 2383 O O . LEU A 1 286 ? 0.304 18.052 -7.380 1.00 88.62 286 LEU A O 1
ATOM 2387 N N . GLU A 1 287 ? -1.706 17.407 -8.155 1.00 89.62 287 GLU A N 1
ATOM 2388 C CA . GLU A 1 287 ? -1.377 15.981 -8.230 1.00 89.62 287 GLU A CA 1
ATOM 2389 C C . GLU A 1 287 ? -0.278 15.715 -9.268 1.00 89.62 287 GLU A C 1
ATOM 2391 O O . GLU A 1 287 ? 0.705 15.030 -8.978 1.00 89.62 287 GLU A O 1
ATOM 2396 N N . ILE A 1 288 ? -0.380 16.310 -10.459 1.00 87.56 288 ILE A N 1
ATOM 2397 C CA . ILE A 1 288 ? 0.626 16.141 -11.513 1.00 87.56 288 ILE A CA 1
ATOM 2398 C C . ILE A 1 288 ? 1.982 16.728 -11.110 1.00 87.56 288 ILE A C 1
ATOM 2400 O O . ILE A 1 288 ? 3.021 16.096 -11.333 1.00 87.56 288 ILE A O 1
ATOM 2404 N N . ASP A 1 289 ? 2.007 17.911 -10.498 1.00 87.88 289 ASP A N 1
ATOM 2405 C CA . ASP A 1 289 ? 3.246 18.502 -9.993 1.00 87.88 289 ASP A CA 1
ATOM 2406 C C . ASP A 1 289 ? 3.879 17.630 -8.894 1.00 87.88 289 ASP A C 1
ATOM 2408 O O . ASP A 1 289 ? 5.087 17.357 -8.927 1.00 87.88 289 ASP A O 1
ATOM 2412 N N . ALA A 1 290 ? 3.069 17.107 -7.969 1.00 89.75 290 ALA A N 1
ATOM 2413 C CA . ALA A 1 290 ? 3.520 16.179 -6.937 1.00 89.75 290 ALA A CA 1
ATOM 2414 C C . ALA A 1 290 ? 4.155 14.912 -7.534 1.00 89.75 290 ALA A C 1
ATOM 2416 O O . ALA A 1 290 ? 5.270 14.539 -7.145 1.00 89.75 290 ALA A O 1
ATOM 2417 N N . ILE A 1 291 ? 3.507 14.303 -8.529 1.00 89.31 291 ILE A N 1
ATOM 2418 C CA . ILE A 1 291 ? 4.016 13.131 -9.251 1.00 89.31 291 ILE A CA 1
ATOM 2419 C C . ILE A 1 291 ? 5.336 13.455 -9.960 1.00 89.31 291 ILE A C 1
ATOM 2421 O O . ILE A 1 291 ? 6.325 12.733 -9.799 1.00 89.31 291 ILE A O 1
ATOM 2425 N N . HIS A 1 292 ? 5.412 14.569 -10.693 1.00 86.50 292 HIS A N 1
ATOM 2426 C CA . HIS A 1 292 ? 6.641 14.983 -11.372 1.00 86.50 292 HIS A CA 1
ATOM 2427 C C . HIS A 1 292 ? 7.803 15.218 -10.405 1.00 86.50 292 HIS A C 1
ATOM 2429 O O . HIS A 1 292 ? 8.944 14.831 -10.705 1.00 86.50 292 HIS A O 1
ATOM 2435 N N . LYS A 1 293 ? 7.533 15.838 -9.250 1.00 87.31 293 LYS A N 1
ATOM 2436 C CA . LYS A 1 293 ? 8.513 16.008 -8.173 1.00 87.31 293 LYS A CA 1
ATOM 2437 C C . LYS A 1 293 ? 8.991 14.642 -7.683 1.00 87.31 293 LYS A C 1
ATOM 2439 O O . LYS A 1 293 ? 10.201 14.407 -7.668 1.00 87.31 293 LYS A O 1
ATOM 2444 N N . SER A 1 294 ? 8.084 13.721 -7.366 1.00 87.06 294 SER A N 1
ATOM 2445 C CA . SER A 1 294 ? 8.435 12.381 -6.881 1.00 87.06 294 SER A CA 1
ATOM 2446 C C . SER A 1 294 ? 9.258 11.586 -7.888 1.00 87.06 294 SER A C 1
ATOM 2448 O O . SER A 1 294 ? 10.366 11.163 -7.549 1.00 87.06 294 SER A O 1
ATOM 2450 N N . ILE A 1 295 ? 8.826 11.500 -9.150 1.00 84.62 295 ILE A N 1
ATOM 2451 C CA . ILE A 1 295 ? 9.567 10.797 -10.209 1.00 84.62 295 ILE A CA 1
ATOM 2452 C C . ILE A 1 295 ? 10.990 11.353 -10.350 1.00 84.62 295 ILE A C 1
ATOM 2454 O O . ILE A 1 295 ? 11.958 10.592 -10.371 1.00 84.62 295 ILE A O 1
ATOM 2458 N N . LYS A 1 296 ? 11.149 12.687 -10.376 1.00 81.25 296 LYS A N 1
ATOM 2459 C CA . LYS A 1 296 ? 12.468 13.338 -10.482 1.00 81.25 296 LYS A CA 1
ATOM 2460 C C . LYS A 1 296 ? 13.397 12.938 -9.336 1.00 81.25 296 LYS A C 1
ATOM 2462 O O . LYS A 1 296 ? 14.612 12.826 -9.536 1.00 81.25 296 LYS A O 1
ATOM 2467 N N . HIS A 1 297 ? 12.861 12.754 -8.133 1.00 73.06 297 HIS A N 1
ATOM 2468 C CA . HIS A 1 297 ? 13.657 12.372 -6.974 1.00 73.06 297 HIS A CA 1
ATOM 2469 C C . HIS A 1 297 ? 14.050 10.899 -7.010 1.00 73.06 297 HIS A C 1
ATOM 2471 O O . HIS A 1 297 ? 15.211 10.597 -6.718 1.00 73.06 297 HIS A O 1
ATOM 2477 N N . VAL A 1 298 ? 13.150 10.016 -7.438 1.00 75.94 298 VAL A N 1
ATOM 2478 C CA . VAL A 1 298 ? 13.296 8.580 -7.187 1.00 75.94 298 VAL A CA 1
ATOM 2479 C C . VAL A 1 298 ? 13.764 7.753 -8.376 1.00 75.94 298 VAL A C 1
ATOM 2481 O O . VAL A 1 298 ? 14.406 6.732 -8.146 1.00 75.94 298 VAL A O 1
ATOM 2484 N N . ALA A 1 299 ? 13.534 8.187 -9.616 1.00 78.31 299 ALA A N 1
ATOM 2485 C CA . ALA A 1 299 ? 13.797 7.380 -10.807 1.00 78.31 299 ALA A CA 1
ATOM 2486 C C . ALA A 1 299 ? 14.706 8.081 -11.831 1.00 78.31 299 ALA A C 1
ATOM 2488 O O . ALA A 1 299 ? 14.863 9.303 -11.815 1.00 78.31 299 ALA A O 1
ATOM 2489 N N . ASN A 1 300 ? 15.343 7.282 -12.689 1.00 81.12 300 ASN A N 1
ATOM 2490 C CA . ASN A 1 300 ? 16.192 7.708 -13.800 1.00 81.12 300 ASN A CA 1
ATOM 2491 C C . ASN A 1 300 ? 15.936 6.842 -15.042 1.00 81.12 300 ASN A C 1
ATOM 2493 O O . ASN A 1 300 ? 15.652 5.649 -14.937 1.00 81.12 300 ASN A O 1
ATOM 2497 N N . HIS A 1 301 ? 16.154 7.416 -16.222 1.00 82.56 301 HIS A N 1
ATOM 2498 C CA . HIS A 1 301 ? 16.218 6.686 -17.489 1.00 82.56 301 HIS A CA 1
ATOM 2499 C C . HIS A 1 301 ? 17.675 6.531 -17.927 1.00 82.56 301 HIS A C 1
ATOM 2501 O O . HIS A 1 301 ? 18.468 7.463 -17.792 1.00 82.56 301 HIS A O 1
ATOM 2507 N N . SER A 1 302 ? 18.029 5.364 -18.463 1.00 83.81 302 SER A N 1
ATOM 2508 C CA . SER A 1 302 ? 19.292 5.171 -19.178 1.00 83.81 302 SER A CA 1
ATOM 2509 C C . SER A 1 302 ? 19.207 5.780 -20.585 1.00 83.81 302 SER A C 1
ATOM 2511 O O . SER A 1 302 ? 18.120 6.090 -21.079 1.00 83.81 302 SER A O 1
ATOM 2513 N N . PHE A 1 303 ? 20.343 5.906 -21.278 1.00 86.44 303 PHE A N 1
ATOM 2514 C CA . PHE A 1 303 ? 20.345 6.326 -22.685 1.00 86.44 303 PHE A CA 1
ATOM 2515 C C . PHE A 1 303 ? 19.553 5.352 -23.576 1.00 86.44 303 PHE A C 1
ATOM 2517 O O . PHE A 1 303 ? 18.846 5.774 -24.487 1.00 86.44 303 PHE A O 1
ATOM 2524 N N . THR A 1 304 ? 19.588 4.053 -23.263 1.00 88.38 304 THR A N 1
ATOM 2525 C CA . THR A 1 304 ? 18.844 3.022 -24.002 1.00 88.38 304 THR A CA 1
ATOM 2526 C C . THR A 1 304 ? 17.327 3.192 -23.889 1.00 88.38 304 THR A C 1
ATOM 2528 O O . THR A 1 304 ? 16.610 2.880 -24.842 1.00 88.38 304 THR A O 1
ATOM 2531 N N . CYS A 1 305 ? 16.816 3.783 -22.799 1.00 91.69 305 CYS A N 1
ATOM 2532 C CA . CYS A 1 305 ? 15.391 4.089 -22.655 1.00 91.69 305 CYS A CA 1
ATOM 2533 C C . CYS A 1 305 ? 14.857 5.017 -23.756 1.00 91.69 305 CYS A C 1
ATOM 2535 O O . CYS A 1 305 ? 13.664 4.949 -24.058 1.00 91.69 305 CYS A O 1
ATOM 2537 N N . LEU A 1 306 ? 15.701 5.841 -24.396 1.00 90.75 306 LEU A N 1
ATOM 2538 C CA . LEU A 1 306 ? 15.278 6.722 -25.493 1.00 90.75 306 LEU A CA 1
ATOM 2539 C C . LEU A 1 306 ? 14.641 5.951 -26.656 1.00 90.75 306 LEU A C 1
ATOM 2541 O O . LEU A 1 306 ? 13.785 6.497 -27.347 1.00 90.75 306 LEU A O 1
ATOM 2545 N N . ASN A 1 307 ? 14.952 4.662 -26.802 1.00 91.69 307 ASN A N 1
ATOM 2546 C CA . ASN A 1 307 ? 14.389 3.782 -27.826 1.00 91.69 307 ASN A CA 1
ATOM 2547 C C . ASN A 1 307 ? 13.161 2.979 -27.349 1.00 91.69 307 ASN A C 1
ATOM 2549 O O . ASN A 1 307 ? 12.542 2.282 -28.145 1.00 91.69 307 ASN A O 1
ATOM 2553 N N . CYS A 1 308 ? 12.752 3.102 -26.080 1.00 93.69 308 CYS A N 1
ATOM 2554 C CA . CYS A 1 308 ? 11.654 2.326 -25.491 1.00 93.69 308 CYS A CA 1
ATOM 2555 C C . CYS A 1 308 ? 10.271 2.914 -25.814 1.00 93.69 308 CYS A C 1
ATOM 2557 O O . CYS A 1 308 ? 10.036 4.102 -25.582 1.00 93.69 308 CYS A O 1
ATOM 2559 N N . LYS A 1 309 ? 9.320 2.098 -26.273 1.00 93.50 309 LYS A N 1
ATOM 2560 C CA . LYS A 1 309 ? 7.938 2.498 -26.575 1.00 93.50 309 LYS A CA 1
ATOM 2561 C C . LYS A 1 309 ? 7.219 3.143 -25.382 1.00 93.50 309 LYS A C 1
ATOM 2563 O O . LYS A 1 309 ? 6.406 4.038 -25.565 1.00 93.50 309 LYS A O 1
ATOM 2568 N N . TYR A 1 310 ? 7.588 2.775 -24.154 1.00 91.56 310 TYR A N 1
ATOM 2569 C CA . TYR A 1 310 ? 6.996 3.305 -22.920 1.00 91.56 310 TYR A CA 1
ATOM 2570 C C . TYR A 1 310 ? 7.661 4.588 -22.388 1.00 91.56 310 TYR A C 1
ATOM 2572 O O . TYR A 1 310 ? 7.315 5.039 -21.303 1.00 91.56 310 TYR A O 1
ATOM 2580 N N . LEU A 1 311 ? 8.611 5.193 -23.112 1.00 90.00 311 LEU A N 1
ATOM 2581 C CA . LEU A 1 311 ? 9.412 6.344 -22.654 1.00 90.00 311 LEU A CA 1
ATOM 2582 C C . LEU A 1 311 ? 8.600 7.507 -22.051 1.00 90.00 311 LEU A C 1
ATOM 2584 O O . LEU A 1 311 ? 9.087 8.191 -21.151 1.00 90.00 311 LEU A O 1
ATOM 2588 N N . HIS A 1 312 ? 7.391 7.764 -22.554 1.00 86.62 312 HIS A N 1
ATOM 2589 C CA . HIS A 1 312 ? 6.583 8.890 -22.085 1.00 86.62 312 HIS A CA 1
ATOM 2590 C C . HIS A 1 312 ? 5.708 8.566 -20.874 1.00 86.62 312 HIS A C 1
ATOM 2592 O O . HIS A 1 312 ? 5.282 9.505 -20.218 1.00 86.62 312 HIS A O 1
ATOM 2598 N N . ILE A 1 313 ? 5.474 7.290 -20.557 1.00 86.25 313 ILE A N 1
ATOM 2599 C CA . ILE A 1 313 ? 4.596 6.869 -19.448 1.00 86.25 313 ILE A CA 1
ATOM 2600 C C . ILE A 1 313 ? 5.310 6.026 -18.383 1.00 86.25 313 ILE A C 1
ATOM 2602 O O . ILE A 1 313 ? 4.734 5.720 -17.343 1.00 86.25 313 ILE A O 1
ATOM 2606 N N . CYS A 1 314 ? 6.550 5.615 -18.653 1.00 88.94 314 CYS A N 1
ATOM 2607 C CA . CYS A 1 314 ? 7.412 4.890 -17.732 1.00 88.94 314 CYS A CA 1
ATOM 2608 C C . CYS A 1 314 ? 8.286 5.876 -16.975 1.00 88.94 314 CYS A C 1
ATOM 2610 O O . CYS A 1 314 ? 9.078 6.595 -17.579 1.00 88.94 314 CYS A O 1
ATOM 2612 N N . GLU A 1 315 ? 8.237 5.825 -15.655 1.00 88.06 315 GLU A N 1
ATOM 2613 C CA . GLU A 1 315 ? 8.949 6.769 -14.790 1.00 88.06 315 GLU A CA 1
ATOM 2614 C C . GLU A 1 315 ? 10.451 6.501 -14.726 1.00 88.06 315 GLU A C 1
ATOM 2616 O O . GLU A 1 315 ? 11.218 7.367 -14.305 1.00 88.06 315 GLU A O 1
ATOM 2621 N N . GLY A 1 316 ? 10.867 5.322 -15.191 1.00 88.25 316 GLY A N 1
ATOM 2622 C CA . GLY A 1 316 ? 12.250 4.876 -15.230 1.00 88.25 316 GLY A CA 1
ATOM 2623 C C . GLY A 1 316 ? 12.591 3.918 -14.094 1.00 88.25 316 GLY A C 1
ATOM 2624 O O . GLY A 1 316 ? 11.727 3.336 -13.442 1.00 88.25 316 GLY A O 1
ATOM 2625 N N . ILE A 1 317 ? 13.889 3.731 -13.887 1.00 89.31 317 ILE A N 1
ATOM 2626 C CA . ILE A 1 317 ? 14.460 2.805 -12.912 1.00 89.31 317 ILE A CA 1
ATOM 2627 C C . ILE A 1 317 ? 14.730 3.564 -11.619 1.00 89.31 317 ILE A C 1
ATOM 2629 O O . ILE A 1 317 ? 15.344 4.633 -11.633 1.00 89.31 317 ILE A O 1
ATOM 2633 N N . TRP A 1 318 ? 14.324 2.993 -10.488 1.00 88.75 318 TRP A N 1
ATOM 2634 C CA . TRP A 1 318 ? 14.579 3.578 -9.176 1.00 88.75 318 TRP A CA 1
ATOM 2635 C C . TRP A 1 318 ? 16.080 3.748 -8.922 1.00 88.75 318 TRP A C 1
ATOM 2637 O O . TRP A 1 318 ? 16.856 2.799 -9.022 1.00 88.75 318 TRP A O 1
ATOM 2647 N N . LYS A 1 319 ? 16.498 4.949 -8.521 1.00 88.88 319 LYS A N 1
ATOM 2648 C CA . LYS A 1 319 ? 17.901 5.280 -8.224 1.00 88.88 319 LYS A CA 1
ATOM 2649 C C . LYS A 1 319 ? 18.471 4.416 -7.106 1.00 88.88 319 LYS A C 1
ATOM 2651 O O . LYS A 1 319 ? 19.645 4.061 -7.134 1.00 88.88 319 LYS A O 1
ATOM 2656 N N . SER A 1 320 ? 17.657 4.107 -6.098 1.00 87.31 320 SER A N 1
ATOM 2657 C CA . SER A 1 320 ? 18.055 3.240 -4.987 1.00 87.31 320 SER A CA 1
ATOM 2658 C C . SER A 1 320 ? 18.318 1.809 -5.456 1.00 87.31 320 SER A C 1
ATOM 2660 O O . SER A 1 320 ? 19.293 1.198 -5.026 1.00 87.31 320 SER A O 1
ATOM 2662 N N . TYR A 1 321 ? 17.514 1.316 -6.399 1.00 89.81 321 TYR A N 1
ATOM 2663 C CA . TYR A 1 321 ? 17.718 0.028 -7.048 1.00 89.81 321 TYR A CA 1
ATOM 2664 C C . TYR A 1 321 ? 18.990 0.023 -7.906 1.00 89.81 321 TYR A C 1
ATOM 2666 O O . TYR A 1 321 ? 19.875 -0.809 -7.699 1.00 89.81 321 TYR A O 1
ATOM 2674 N N . SER A 1 322 ? 19.128 0.993 -8.818 1.00 89.94 322 SER A N 1
ATOM 2675 C CA . SER A 1 322 ? 20.240 1.031 -9.777 1.00 89.94 322 SER A CA 1
ATOM 2676 C C . SER A 1 322 ? 21.606 1.161 -9.100 1.00 89.94 322 SER A C 1
ATOM 2678 O O . SER A 1 322 ? 22.586 0.601 -9.579 1.00 89.94 322 SER A O 1
ATOM 2680 N N . ARG A 1 323 ? 21.682 1.858 -7.956 1.00 89.56 323 ARG A N 1
ATOM 2681 C CA . ARG A 1 323 ? 22.904 1.950 -7.131 1.00 89.56 323 ARG A CA 1
ATOM 2682 C C . ARG A 1 323 ? 23.362 0.603 -6.577 1.00 89.56 323 ARG A C 1
ATOM 2684 O O . ARG A 1 323 ? 24.537 0.446 -6.271 1.00 89.56 323 ARG A O 1
ATOM 2691 N N . VAL A 1 324 ? 22.438 -0.333 -6.384 1.00 90.19 324 VAL A N 1
ATOM 2692 C CA . VAL A 1 324 ? 22.705 -1.606 -5.714 1.00 90.19 324 VAL A CA 1
ATOM 2693 C C . VAL A 1 324 ? 22.882 -2.757 -6.694 1.00 90.19 324 VAL A C 1
ATOM 2695 O O . VAL A 1 324 ? 23.734 -3.615 -6.453 1.00 90.19 324 VAL A O 1
ATOM 2698 N N . TRP A 1 325 ? 22.082 -2.779 -7.759 1.00 91.25 325 TRP A N 1
ATOM 2699 C CA . TRP A 1 325 ? 21.995 -3.903 -8.693 1.00 91.25 325 TRP A CA 1
ATOM 2700 C C . TRP A 1 325 ? 22.443 -3.571 -10.118 1.00 91.25 325 TRP A C 1
ATOM 2702 O O . TRP A 1 325 ? 22.511 -4.481 -10.942 1.00 91.25 325 TRP A O 1
ATOM 2712 N N . GLY A 1 326 ? 22.770 -2.307 -10.399 1.00 91.62 326 GLY A N 1
ATOM 2713 C CA . GLY A 1 326 ? 23.029 -1.836 -11.756 1.00 91.62 326 GLY A CA 1
ATOM 2714 C C . GLY A 1 326 ? 21.742 -1.694 -12.568 1.00 91.62 326 GLY A C 1
ATOM 2715 O O . GLY A 1 326 ? 20.638 -1.665 -12.016 1.00 91.62 326 GLY A O 1
ATOM 2716 N N . ILE A 1 327 ? 21.892 -1.568 -13.887 1.00 92.38 327 ILE A N 1
ATOM 2717 C CA . ILE A 1 327 ? 20.768 -1.403 -14.823 1.00 92.38 327 ILE A CA 1
ATOM 2718 C C . ILE A 1 327 ? 20.753 -2.444 -15.950 1.00 92.38 327 ILE A C 1
ATOM 2720 O O . ILE A 1 327 ? 19.953 -2.330 -16.871 1.00 92.38 327 ILE A O 1
ATOM 2724 N N . ASP A 1 328 ? 21.616 -3.454 -15.877 1.00 92.06 328 ASP A N 1
ATOM 2725 C CA . ASP A 1 328 ? 21.879 -4.365 -16.998 1.00 92.06 328 ASP A CA 1
ATOM 2726 C C . ASP A 1 328 ? 20.680 -5.260 -17.347 1.00 92.06 328 ASP A C 1
ATOM 2728 O O . ASP A 1 328 ? 20.571 -5.725 -18.471 1.00 92.06 328 ASP A O 1
ATOM 2732 N N . GLU A 1 329 ? 19.755 -5.483 -16.407 1.00 92.75 329 GLU A N 1
ATOM 2733 C CA . GLU A 1 329 ? 18.537 -6.275 -16.649 1.00 92.75 329 GLU A CA 1
ATOM 2734 C C . GLU A 1 329 ? 17.398 -5.486 -17.319 1.00 92.75 329 GLU A C 1
ATOM 2736 O O . GLU A 1 329 ? 16.324 -6.042 -17.553 1.00 92.75 329 GLU A O 1
ATOM 2741 N N . PHE A 1 330 ? 17.581 -4.185 -17.572 1.00 93.62 330 PHE A N 1
ATOM 2742 C CA . PHE A 1 330 ? 16.544 -3.347 -18.167 1.00 93.62 330 PHE A CA 1
ATOM 2743 C C . PHE A 1 330 ? 16.826 -3.091 -19.640 1.00 93.62 330 PHE A C 1
ATOM 2745 O O . PHE A 1 330 ? 17.691 -2.291 -20.004 1.00 93.62 330 PHE A O 1
ATOM 2752 N N . GLU A 1 331 ? 15.998 -3.689 -20.485 1.00 92.88 331 GLU A N 1
ATOM 2753 C CA . GLU A 1 331 ? 16.071 -3.508 -21.929 1.00 92.88 331 GLU A CA 1
ATOM 2754 C C . GLU A 1 331 ? 14.900 -2.661 -22.445 1.00 92.88 331 GLU A C 1
ATOM 2756 O O . GLU A 1 331 ? 13.767 -2.788 -21.963 1.00 92.88 331 GLU A O 1
ATOM 2761 N N . PRO A 1 332 ? 15.135 -1.751 -23.406 1.00 93.75 332 PRO A N 1
ATOM 2762 C CA . PRO A 1 332 ? 14.054 -0.994 -24.015 1.00 93.75 332 PRO A CA 1
ATOM 2763 C C . PRO A 1 332 ? 13.126 -1.928 -24.796 1.00 93.75 332 PRO A C 1
ATOM 2765 O O . PRO A 1 332 ? 13.570 -2.729 -25.610 1.00 93.75 332 PRO A O 1
ATOM 2768 N N . ILE A 1 333 ? 11.816 -1.768 -24.613 1.00 94.00 333 ILE A N 1
ATOM 2769 C CA . ILE A 1 333 ? 10.834 -2.458 -25.453 1.00 94.00 333 ILE A CA 1
ATOM 2770 C C . ILE A 1 333 ? 10.628 -1.625 -26.712 1.00 94.00 333 ILE A C 1
ATOM 2772 O O . ILE A 1 333 ? 10.195 -0.477 -26.622 1.00 94.00 333 ILE A O 1
ATOM 2776 N N . HIS A 1 334 ? 10.922 -2.182 -27.880 1.00 93.62 334 HIS A N 1
ATOM 2777 C CA . HIS A 1 334 ? 10.784 -1.477 -29.153 1.00 93.62 334 HIS A CA 1
ATOM 2778 C C . HIS A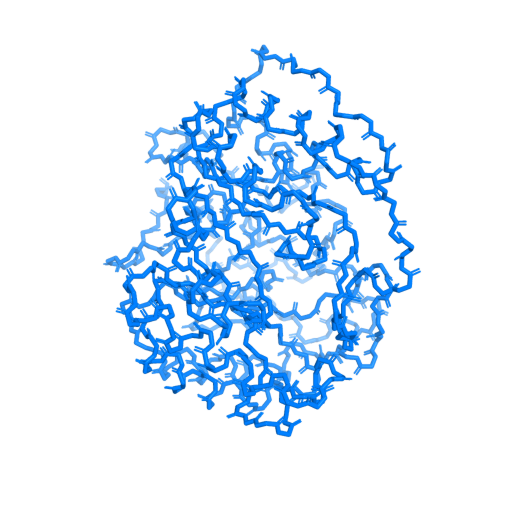 1 334 ? 9.322 -1.389 -29.620 1.00 93.62 334 HIS A C 1
ATOM 2780 O O . HIS A 1 334 ? 8.494 -2.242 -29.301 1.00 93.62 334 HIS A O 1
ATOM 2786 N N . GLY A 1 335 ? 8.999 -0.326 -30.358 1.00 92.38 335 GLY A N 1
ATOM 2787 C CA . GLY A 1 335 ? 7.661 -0.062 -30.891 1.00 92.38 335 GLY A CA 1
ATOM 2788 C C . GLY A 1 335 ? 7.325 1.429 -30.932 1.00 92.38 335 GLY A C 1
ATOM 2789 O O . GLY A 1 335 ? 8.144 2.276 -30.564 1.00 92.38 335 GLY A O 1
ATOM 2790 N N . GLU A 1 336 ? 6.106 1.745 -31.365 1.00 91.12 336 GLU A N 1
ATOM 2791 C CA . GLU A 1 336 ? 5.592 3.116 -31.383 1.00 91.12 336 GLU A CA 1
ATOM 2792 C C . GLU A 1 336 ? 5.471 3.687 -29.964 1.00 91.12 336 GLU A C 1
ATOM 2794 O O . GLU A 1 336 ? 5.012 3.011 -29.042 1.00 91.12 336 GLU A O 1
ATOM 2799 N N . LYS A 1 337 ? 5.883 4.947 -29.783 1.00 89.12 337 LYS A N 1
ATOM 2800 C CA . LYS A 1 337 ? 5.831 5.619 -28.483 1.00 89.12 337 LYS A CA 1
ATOM 2801 C C . LYS A 1 337 ? 4.394 5.743 -27.985 1.00 89.12 337 LYS A C 1
ATOM 2803 O O . LYS A 1 337 ? 3.574 6.422 -28.594 1.00 89.12 337 LYS A O 1
ATOM 2808 N N . ILE A 1 338 ? 4.135 5.180 -26.813 1.00 86.31 338 ILE A N 1
ATOM 2809 C CA . ILE A 1 338 ? 2.863 5.322 -26.113 1.00 86.31 338 ILE A CA 1
ATOM 2810 C C . ILE A 1 338 ? 2.848 6.666 -25.394 1.00 86.31 338 ILE A C 1
ATOM 2812 O O . ILE A 1 338 ? 3.773 6.978 -24.642 1.00 86.31 338 ILE A O 1
ATOM 2816 N N . LYS A 1 339 ? 1.794 7.449 -25.633 1.00 80.31 339 LYS A N 1
ATOM 2817 C CA . LYS A 1 339 ? 1.591 8.788 -25.054 1.00 80.31 339 LYS A CA 1
ATOM 2818 C C . LYS A 1 339 ? 0.433 8.843 -24.052 1.00 80.31 339 LYS A C 1
ATOM 2820 O O . LYS A 1 339 ? 0.419 9.725 -23.202 1.00 80.31 339 LYS A O 1
ATOM 2825 N N . SER A 1 340 ? -0.477 7.874 -24.121 1.00 78.12 340 SER A N 1
ATOM 2826 C CA . SER A 1 340 ? -1.612 7.680 -23.217 1.00 78.12 340 SER A CA 1
ATOM 2827 C C . SER A 1 340 ? -1.224 6.872 -21.980 1.00 78.12 340 SER A C 1
ATOM 2829 O O . SER A 1 340 ? -0.570 5.830 -22.106 1.00 78.12 340 SER A O 1
ATOM 2831 N N . ILE A 1 341 ? -1.690 7.273 -20.796 1.00 78.75 341 ILE A N 1
ATOM 2832 C CA . ILE A 1 341 ? -1.510 6.473 -19.578 1.00 78.75 341 ILE A CA 1
ATOM 2833 C C . ILE A 1 341 ? -2.332 5.182 -19.703 1.00 78.75 341 ILE A C 1
ATOM 2835 O O . ILE A 1 341 ? -3.521 5.201 -20.021 1.00 78.75 341 ILE A O 1
ATOM 2839 N N . MET A 1 342 ? -1.686 4.037 -19.479 1.00 72.69 342 MET A N 1
ATOM 2840 C CA . MET A 1 342 ? -2.372 2.744 -19.451 1.00 72.69 342 MET A CA 1
ATOM 2841 C C . MET A 1 342 ? -3.063 2.558 -18.102 1.00 72.69 342 MET A C 1
ATOM 2843 O O . MET A 1 342 ? -2.413 2.714 -17.068 1.00 72.69 342 MET A O 1
ATOM 2847 N N . ARG A 1 343 ? -4.350 2.193 -18.102 1.00 67.56 343 ARG A N 1
ATOM 2848 C CA . ARG A 1 343 ? -5.080 1.838 -16.882 1.00 67.56 343 ARG A CA 1
ATOM 2849 C C . ARG A 1 343 ? -5.901 0.562 -17.066 1.00 67.56 343 ARG A C 1
ATOM 2851 O O . ARG A 1 343 ? -6.351 0.237 -18.163 1.00 67.56 343 ARG A O 1
ATOM 2858 N N . ARG A 1 344 ? -6.094 -0.156 -15.963 1.00 61.72 344 ARG A N 1
ATOM 2859 C CA . ARG A 1 344 ? -6.953 -1.342 -15.875 1.00 61.72 344 ARG A CA 1
ATOM 2860 C C . ARG A 1 344 ? -8.156 -0.999 -15.005 1.00 61.72 344 ARG A C 1
ATOM 2862 O O . ARG A 1 344 ? -7.981 -0.739 -13.815 1.00 61.72 344 ARG A O 1
ATOM 2869 N N . GLU A 1 345 ? -9.345 -0.974 -15.585 1.00 59.91 345 GLU A N 1
ATOM 2870 C CA . GLU A 1 345 ? -10.606 -0.889 -14.842 1.00 59.91 345 GLU A CA 1
ATOM 2871 C C . GLU A 1 345 ? -11.104 -2.310 -14.536 1.00 59.91 345 GLU A C 1
ATOM 2873 O O . GLU A 1 345 ? -10.625 -3.277 -15.131 1.00 59.91 345 GLU A O 1
ATOM 2878 N N . ASN A 1 346 ? -12.047 -2.462 -13.598 1.00 46.38 346 ASN A N 1
ATOM 2879 C CA . ASN A 1 346 ? -12.533 -3.782 -13.159 1.00 46.38 346 ASN A CA 1
ATOM 2880 C C . ASN A 1 346 ? -13.106 -4.640 -14.313 1.00 46.38 346 ASN A C 1
ATOM 2882 O O . ASN A 1 346 ? -13.149 -5.857 -14.190 1.00 46.38 346 ASN A O 1
ATOM 2886 N N . ASN A 1 347 ? -13.456 -4.028 -15.455 1.00 45.22 347 ASN A N 1
ATOM 2887 C CA . ASN A 1 347 ? -14.005 -4.694 -16.644 1.00 45.22 347 ASN A CA 1
ATOM 2888 C C . ASN A 1 347 ? -13.051 -4.730 -17.862 1.00 45.22 347 ASN A C 1
ATOM 2890 O O . ASN A 1 347 ? -13.500 -4.999 -18.975 1.00 45.22 347 ASN A O 1
ATOM 2894 N N . GLY A 1 348 ? -11.749 -4.457 -17.691 1.00 52.19 348 GLY A N 1
ATOM 2895 C CA . GLY A 1 348 ? -10.746 -4.583 -18.760 1.00 52.19 348 GLY A CA 1
ATOM 2896 C C . GLY A 1 348 ? -9.763 -3.413 -18.877 1.00 52.19 348 GLY A C 1
ATOM 2897 O O . GLY A 1 348 ? -9.696 -2.521 -18.028 1.00 52.19 348 GLY A O 1
ATOM 2898 N N . ILE A 1 349 ? -8.960 -3.430 -19.946 1.00 49.62 349 ILE A N 1
ATOM 2899 C CA . ILE A 1 349 ? -7.990 -2.369 -20.245 1.00 49.62 349 ILE A CA 1
ATOM 2900 C C . ILE A 1 349 ? -8.729 -1.179 -20.851 1.00 49.62 349 ILE A C 1
ATOM 2902 O O . ILE A 1 349 ? -9.262 -1.272 -21.956 1.00 49.62 349 ILE A O 1
ATOM 2906 N N . VAL A 1 350 ? -8.670 -0.035 -20.176 1.00 52.06 350 VAL A N 1
ATOM 2907 C CA . VAL A 1 350 ? -9.040 1.247 -20.773 1.00 52.06 350 VAL A CA 1
ATOM 2908 C C . VAL A 1 350 ? -7.739 1.978 -21.077 1.00 52.06 350 VAL A C 1
ATOM 2910 O O . VAL A 1 350 ? -6.965 2.325 -20.186 1.00 52.06 350 VAL A O 1
ATOM 2913 N N . LYS A 1 351 ? -7.441 2.185 -22.361 1.00 50.75 351 LYS A N 1
ATOM 2914 C CA . LYS A 1 351 ? -6.407 3.153 -22.738 1.00 50.75 351 LYS A CA 1
ATOM 2915 C C . LYS A 1 351 ? -6.999 4.526 -22.448 1.00 50.75 351 LYS A C 1
ATOM 2917 O O . LYS A 1 351 ? -8.033 4.853 -23.024 1.00 50.75 351 LYS A O 1
ATOM 2922 N N . ALA A 1 352 ? -6.386 5.303 -21.558 1.00 45.91 352 ALA A N 1
ATOM 2923 C CA . ALA A 1 352 ? -6.817 6.675 -21.333 1.00 45.91 352 ALA A CA 1
ATOM 2924 C C . ALA A 1 352 ? -6.469 7.490 -22.590 1.00 45.91 352 ALA A C 1
ATOM 2926 O O . ALA A 1 352 ? -5.318 7.866 -22.764 1.00 45.91 352 ALA A O 1
ATOM 2927 N N . VAL A 1 353 ? -7.457 7.585 -23.487 1.00 40.59 353 VAL A N 1
ATOM 2928 C CA . VAL A 1 353 ? -7.627 8.397 -24.709 1.00 40.59 353 VAL A CA 1
ATOM 2929 C C . VAL A 1 353 ? -6.340 8.889 -25.400 1.00 40.59 353 VAL A C 1
ATOM 2931 O O . VAL A 1 353 ? -5.547 9.636 -24.836 1.00 40.59 353 VAL A O 1
ATOM 2934 N N . SER A 1 354 ? -6.162 8.449 -26.652 1.00 33.88 354 SER A N 1
ATOM 2935 C CA . SER A 1 354 ? -5.086 8.821 -27.588 1.00 33.88 354 SER A CA 1
ATOM 2936 C C . SER A 1 354 ? -5.129 10.265 -28.068 1.00 33.88 354 SER A C 1
ATOM 2938 O O . SER A 1 354 ? -6.263 10.702 -28.377 1.00 33.88 354 SER A O 1
#

pLDDT: mean 89.78, std 11.91, range [33.88, 98.88]

Foldseek 3Di:
DDLFQAFPCPLLVVPADFALEAEQAQFADAPFQFLQDQCHPPDGDGLPVQSVLLVVQSLVVPRQEYEYDHHAQLPPPCSLVVLLVSVVSRRHADEYEHLQQQLLDLVSVVSSVVSPHQEYEHAQEALDQVLRCNRRVHRCSNVRSVSSLVSCVVVVGAYEYEYECWPSHLQRLLSVLVVCQVSVHQEYEYHDRFPHHPGDPNRHDDLLVRLVSVVNSVVSHDLLRHAAYEDDFCQSVVVNSQRYDYLLACRRPNPDHQLLSNVQSVCVNVVDHRDDDPPP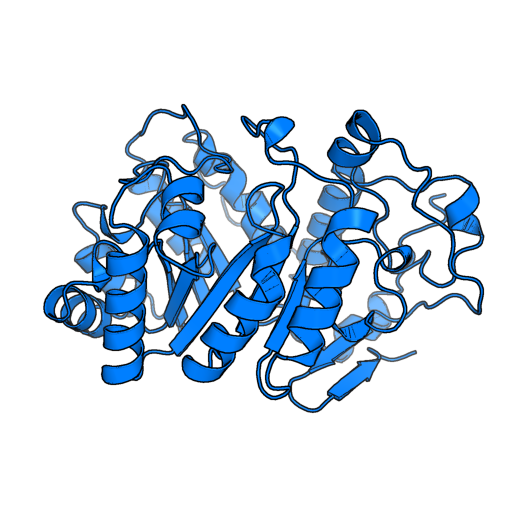DDSSVSSVVSSVVVLVVFADADPQQSQALARNAGSHHGPRCCVSPNCVSGHGDHDHRDNFHWHADSVGTDGSDD

Radius of gyration: 19.8 Å; chains: 1; bounding box: 42×49×54 Å

Secondary structure (DSSP, 8-state):
---S----HHHHTTT-PPP-EEEEE--S--S---TT-TTTTPPP---HHHHHHHHHHHHHHT--EEEEESS-GGGSTTHHHHHHHHHHHT-SEEEEEE-STTTTSHHHHHHHHHHT--EEEEE---SSHHHHHHHHT-TTHHHHHHHHHHHHHHHT-EEEEEEEE-TTTGGGHHHHHHHHHHH--SEEEEEEPP--TT--GGG---HHHHHHHHHHHHHHS-TTSEEEEET--GGGSTT-GGGEE-HHHHTT-TTS--HHHHHHHGGGGGT-PPPP--TTS-HHHHHHHHHHHHHHHHEE--GGGGG-TTTTT---EEHHHHHHH-STT--PPPSSPP-SPEEEETTEEEE---